Protein AF-A0A962YHT3-F1 (afdb_monomer)

Radius of gyration: 28.13 Å; Cα contacts (8 Å, |Δi|>4): 239; chains: 1; bounding box: 70×65×62 Å

pLDDT: mean 73.22, std 21.29, range [28.8, 97.62]

Nearest PDB structures (foldseek):
  5u5n-assembly1_B  TM=2.748E-01  e=2.988E-01  Selaginella moellendorffii
  8xgm-assembly1_D  TM=4.659E-01  e=2.599E+00  Homo sapiens
  7t34-assembly1_A  TM=3.058E-01  e=5.898E-01  Arabidopsis thaliana

Solvent-accessible surface area (backbone atoms only — not comparable to full-atom values): 14177 Å² total; per-residue (Å²): 131,79,65,65,44,82,43,72,45,96,87,71,48,77,44,68,28,41,47,68,79,60,41,44,62,69,47,41,75,74,55,18,64,92,73,39,22,45,81,47,75,47,77,41,53,58,55,80,79,31,63,68,60,42,50,53,51,52,49,31,53,73,72,73,42,56,48,68,83,74,74,41,78,69,64,91,76,59,47,39,30,39,16,36,20,32,36,24,42,78,85,68,50,74,78,46,72,24,69,28,80,36,65,50,89,50,76,68,38,49,61,50,28,52,50,48,3,45,52,45,32,36,31,77,71,72,54,61,36,48,80,59,65,65,64,49,50,53,51,31,62,74,68,67,55,75,79,76,77,75,78,80,71,84,79,81,91,79,87,84,89,85,84,88,85,87,87,89,81,88,84,86,89,82,93,83,81,89,85,84,84,89,86,81,90,75,97,66,67,56,74,63,59,55,52,52,42,46,49,52,21,56,77,68,77,42,80,69,81,88,65,96,46,58,68,51,46,52,51,52,43,51,53,68,70,75,112

Mean predicted aligned error: 18.98 Å

Sequence (227 aa):
MNECITMVNEDGRVSTYRPLSARLPAFLECYGPAQGFAVVIEATDSLSVQPGLRRLYEQAIRHGHKPDAVGLPNLKQDRSMVFRARLEDATGRVLAMASAVKPVLQYKDYDVGETAARQRLLAALGFGGEVLDADEAIDQTAQGVVAVRQTAEPAPVNAPAINDTVADLVEPVVLQEKAEPAAVTATTIPPALSRQIAYLARLKNRPVPEYATLEDARHTLKQLMVA

Foldseek 3Di:
DFDWDWDQDPVRDIDTFGDPVSLVVVCCVPQNVVQQKDKDKDKAAPVVVVVVLVVVCVVCVVVVHDCVRVVRDDCVPRQKIKIKIFIAGNVRDTPFIFIDIWRPPDPVSVVVRNSVRVQRRCVVVVSHGDPPVVVVVVVCVVVVPPPPPPPPDPDDDDDDDDDDDDYDDDDDDDDDDDDDDDDDDDQDQPPVLQVLQCVLCVVVVHDRDDDDGNVRSVVSNVVSVPD

Structure (mmCIF, N/CA/C/O backbone):
data_AF-A0A962YHT3-F1
#
_entry.id   AF-A0A962YHT3-F1
#
loop_
_atom_site.group_PDB
_atom_site.id
_atom_site.type_symbol
_atom_site.label_atom_id
_atom_site.label_alt_id
_atom_site.label_comp_id
_atom_site.label_asym_id
_atom_site.label_entity_id
_atom_site.label_seq_id
_atom_site.pdbx_PDB_ins_code
_atom_site.Cartn_x
_atom_site.Cartn_y
_atom_site.Cartn_z
_atom_site.occupancy
_atom_site.B_iso_or_equiv
_atom_site.auth_seq_id
_atom_site.auth_comp_id
_atom_site.auth_asym_id
_atom_site.auth_atom_id
_atom_site.pdbx_PDB_model_num
ATOM 1 N N . MET A 1 1 ? -9.599 14.306 19.671 1.00 45.50 1 MET A N 1
ATOM 2 C CA . MET A 1 1 ? -9.616 15.537 18.853 1.00 45.50 1 MET A CA 1
ATOM 3 C C . MET A 1 1 ? -9.308 15.121 17.424 1.00 45.50 1 MET A C 1
ATOM 5 O O . MET A 1 1 ? -8.275 14.501 17.210 1.00 45.50 1 MET A O 1
ATOM 9 N N . ASN A 1 2 ? -10.232 15.338 16.485 1.00 54.41 2 ASN A N 1
ATOM 10 C CA . ASN A 1 2 ? -10.038 14.991 15.074 1.00 54.41 2 ASN A CA 1
ATOM 11 C C . ASN A 1 2 ? -9.289 16.140 14.396 1.00 54.41 2 ASN A C 1
ATOM 13 O O . ASN A 1 2 ? -9.912 17.072 13.898 1.00 54.41 2 ASN A O 1
ATOM 17 N N . GLU A 1 3 ? -7.961 16.106 14.436 1.00 69.69 3 GLU A N 1
ATOM 18 C CA . GLU A 1 3 ? -7.138 17.117 13.774 1.00 69.69 3 GLU A CA 1
ATOM 19 C C . GLU A 1 3 ? -7.112 16.851 12.267 1.00 69.69 3 GLU A C 1
ATOM 21 O O . GLU A 1 3 ? -6.488 15.901 11.790 1.00 69.69 3 GLU A O 1
ATOM 26 N N . CYS A 1 4 ? -7.837 17.673 11.512 1.00 76.69 4 CYS A N 1
ATOM 27 C CA . CYS A 1 4 ? -7.654 17.787 10.072 1.00 76.69 4 CYS A CA 1
ATOM 28 C C . CYS A 1 4 ? -6.478 18.734 9.797 1.00 76.69 4 CYS A C 1
ATOM 30 O O . CYS A 1 4 ? -6.350 19.781 10.429 1.00 76.69 4 CYS A O 1
ATOM 32 N N . ILE A 1 5 ? -5.626 18.365 8.848 1.00 76.75 5 ILE A N 1
ATOM 33 C CA . ILE A 1 5 ? -4.473 19.139 8.396 1.00 76.75 5 ILE A CA 1
ATOM 34 C C . ILE A 1 5 ? -4.873 19.893 7.132 1.00 76.75 5 ILE A C 1
ATOM 36 O O . ILE A 1 5 ? -5.317 19.298 6.154 1.00 76.75 5 ILE A O 1
ATOM 40 N N . THR A 1 6 ? -4.680 21.204 7.128 1.00 78.56 6 THR A N 1
ATOM 41 C CA . THR A 1 6 ? -4.872 22.025 5.932 1.00 78.56 6 THR A CA 1
ATOM 42 C C . THR A 1 6 ? -3.606 21.983 5.077 1.00 78.56 6 THR A C 1
ATOM 44 O O . THR A 1 6 ? -2.539 22.396 5.528 1.00 78.56 6 THR A O 1
ATOM 47 N N . MET A 1 7 ? -3.714 21.486 3.847 1.00 69.06 7 MET A N 1
ATOM 48 C CA . MET A 1 7 ? -2.640 21.457 2.854 1.00 69.06 7 MET A CA 1
ATOM 49 C C . MET A 1 7 ? -2.883 22.539 1.801 1.00 69.06 7 MET A C 1
ATOM 51 O O . MET A 1 7 ? -4.018 22.775 1.400 1.00 69.06 7 MET A O 1
ATOM 55 N N . VAL A 1 8 ? -1.821 23.212 1.360 1.00 72.50 8 VAL A N 1
ATOM 56 C CA . VAL A 1 8 ? -1.871 24.138 0.221 1.00 72.50 8 VAL A CA 1
ATOM 57 C C . VAL A 1 8 ? -1.145 23.463 -0.933 1.00 72.50 8 VAL A C 1
ATOM 59 O O . VAL A 1 8 ? 0.052 23.200 -0.832 1.00 72.50 8 VAL A O 1
ATOM 62 N N . ASN A 1 9 ? -1.883 23.148 -1.991 1.00 68.19 9 ASN A N 1
ATOM 63 C CA . ASN A 1 9 ? -1.362 22.528 -3.203 1.00 68.19 9 ASN A CA 1
ATOM 64 C C . ASN A 1 9 ? -0.509 23.528 -3.998 1.00 68.19 9 ASN A C 1
ATOM 66 O O . ASN A 1 9 ? -0.620 24.742 -3.810 1.00 68.19 9 ASN A O 1
ATOM 70 N N . GLU A 1 10 ? 0.326 23.025 -4.908 1.00 65.12 10 GLU A N 1
ATOM 71 C CA . GLU A 1 10 ? 1.222 23.845 -5.744 1.00 65.12 10 GLU A CA 1
ATOM 72 C C . GLU A 1 10 ? 0.455 24.879 -6.593 1.00 65.12 10 GLU A C 1
ATOM 74 O O . GLU A 1 10 ? 0.946 25.984 -6.814 1.00 65.12 10 GLU A O 1
ATOM 79 N N . ASP A 1 11 ? -0.805 24.585 -6.928 1.00 72.88 11 ASP A N 1
ATOM 80 C CA . ASP A 1 11 ? -1.735 25.479 -7.633 1.00 72.88 11 ASP A CA 1
ATOM 81 C C . ASP A 1 11 ? -2.363 26.572 -6.740 1.00 72.88 11 ASP A C 1
ATOM 83 O O . ASP A 1 11 ? -3.284 27.279 -7.152 1.00 72.88 11 ASP A O 1
ATOM 87 N N . GLY A 1 12 ? -1.948 26.672 -5.473 1.00 68.81 12 GLY A N 1
ATOM 88 C CA . GLY A 1 12 ? -2.508 27.601 -4.486 1.00 68.81 12 GLY A CA 1
ATOM 89 C C . GLY A 1 12 ? -3.867 27.185 -3.908 1.00 68.81 12 GLY A C 1
ATOM 90 O O . GLY A 1 12 ? -4.425 27.912 -3.085 1.00 68.81 12 GLY A O 1
ATOM 91 N N . ARG A 1 13 ? -4.408 26.021 -4.297 1.00 71.19 13 ARG A N 1
ATOM 92 C CA . ARG A 1 13 ? -5.652 25.477 -3.728 1.00 71.19 13 ARG A CA 1
ATOM 93 C C . ARG A 1 13 ? -5.424 24.952 -2.319 1.00 71.19 13 ARG A C 1
ATOM 95 O O . ARG A 1 13 ? -4.425 24.294 -2.053 1.00 71.19 13 ARG A O 1
ATOM 102 N N . VAL A 1 14 ? -6.383 25.199 -1.437 1.00 74.56 14 VAL A N 1
ATOM 103 C CA . VAL A 1 14 ? -6.371 24.688 -0.067 1.00 74.56 14 VAL A CA 1
ATOM 104 C C . VAL A 1 14 ? -7.194 23.405 -0.015 1.00 74.56 14 VAL A C 1
ATOM 106 O O . VAL A 1 14 ? -8.371 23.425 -0.360 1.00 74.56 14 VAL A O 1
ATOM 109 N N . SER A 1 15 ? -6.590 22.304 0.419 1.00 71.31 15 SER A N 1
ATOM 110 C CA . SER A 1 15 ? -7.250 21.013 0.598 1.00 71.31 15 SER A CA 1
ATOM 111 C C . SER A 1 15 ? -7.158 20.550 2.048 1.00 71.31 15 SER A C 1
ATOM 113 O O . SER A 1 15 ? -6.137 20.723 2.714 1.00 71.31 15 SER A O 1
ATOM 115 N N . THR A 1 16 ? -8.230 19.953 2.557 1.00 77.12 16 THR A N 1
ATOM 116 C CA . THR A 1 16 ? -8.289 19.454 3.933 1.00 77.12 16 THR A CA 1
ATOM 117 C C . THR A 1 16 ? -7.975 17.966 3.953 1.00 77.12 16 THR A C 1
ATOM 119 O O . THR A 1 16 ? -8.744 17.170 3.433 1.00 77.12 16 THR A O 1
ATOM 122 N N . TYR A 1 17 ? -6.867 17.599 4.595 1.00 78.62 17 TYR A N 1
ATOM 123 C CA . TYR A 1 17 ? -6.437 16.218 4.772 1.00 78.62 17 TYR A CA 1
ATOM 124 C C . TYR A 1 17 ? -6.747 15.715 6.178 1.00 78.62 17 TYR A C 1
ATOM 126 O O . TYR A 1 17 ? -6.377 16.332 7.176 1.00 78.62 17 TYR A O 1
ATOM 134 N N . ARG A 1 18 ? -7.374 14.544 6.282 1.00 81.00 18 ARG A N 1
ATOM 135 C CA . ARG A 1 18 ? -7.606 13.849 7.550 1.00 81.00 18 ARG A CA 1
ATOM 136 C C . ARG A 1 18 ? -6.624 12.677 7.704 1.00 81.00 18 ARG A C 1
ATOM 138 O O . ARG A 1 18 ? -6.755 11.659 7.009 1.00 81.00 18 ARG A O 1
ATOM 145 N N . PRO A 1 19 ? -5.677 12.754 8.659 1.00 82.94 19 PRO A N 1
ATOM 146 C CA . PRO A 1 19 ? -4.707 11.693 8.905 1.00 82.94 19 PRO A CA 1
ATOM 147 C C . PRO A 1 19 ? -5.351 10.340 9.196 1.00 82.94 19 PRO A C 1
ATOM 149 O O . PRO A 1 19 ? -6.444 10.256 9.754 1.00 82.94 19 PRO A O 1
ATOM 152 N N . LEU A 1 20 ? -4.639 9.260 8.862 1.00 81.06 20 LEU A N 1
ATOM 153 C CA . LEU A 1 20 ? -5.073 7.889 9.149 1.00 81.06 20 LEU A CA 1
ATOM 154 C C . LEU A 1 20 ? -5.421 7.695 10.635 1.00 81.06 20 LEU A C 1
ATOM 156 O O . LEU A 1 20 ? -6.480 7.162 10.948 1.00 81.06 20 LEU A O 1
ATOM 160 N N . SER A 1 21 ? -4.574 8.181 11.545 1.00 83.75 21 SER A N 1
ATOM 161 C CA . SER A 1 21 ? -4.791 8.098 12.997 1.00 83.75 21 SER A CA 1
ATOM 162 C C . SER A 1 21 ? -6.108 8.737 13.443 1.00 83.75 21 SER A C 1
ATOM 164 O O . SER A 1 21 ? -6.794 8.180 14.292 1.00 83.75 21 SER A O 1
ATOM 166 N N . ALA A 1 22 ? -6.507 9.853 12.827 1.00 84.88 22 ALA A N 1
ATOM 167 C CA . ALA A 1 22 ? -7.767 10.534 13.120 1.00 84.88 22 ALA A CA 1
ATOM 168 C C . ALA A 1 22 ? -8.999 9.796 12.563 1.00 84.88 22 ALA A C 1
ATOM 170 O O . ALA A 1 22 ? -10.127 10.109 12.945 1.00 84.88 22 ALA A O 1
ATOM 171 N N . ARG A 1 23 ? -8.806 8.851 11.635 1.00 86.88 23 ARG A N 1
ATOM 172 C CA . ARG A 1 23 ? -9.868 8.045 11.008 1.00 86.88 23 ARG A CA 1
ATOM 173 C C . ARG A 1 23 ? -10.037 6.677 11.667 1.00 86.88 23 ARG A C 1
ATOM 175 O O . ARG A 1 23 ? -11.142 6.144 11.665 1.00 86.88 23 ARG A O 1
ATOM 182 N N . LEU A 1 24 ? -8.968 6.138 12.256 1.00 88.62 24 LEU A N 1
ATOM 183 C CA . LEU A 1 24 ? -8.955 4.804 12.860 1.00 88.62 24 LEU A CA 1
ATOM 184 C C . LEU A 1 24 ? -10.031 4.576 13.934 1.00 88.62 24 LEU A C 1
ATOM 186 O O . LEU A 1 24 ? -10.634 3.512 13.878 1.00 88.62 24 LEU A O 1
ATOM 190 N N . PRO A 1 25 ? -10.328 5.503 14.867 1.00 91.56 25 PRO A N 1
ATOM 191 C CA . PRO A 1 25 ? -11.349 5.253 15.887 1.00 91.56 25 PRO A CA 1
ATOM 192 C C . PRO A 1 25 ? -12.729 4.958 15.289 1.00 91.56 25 PRO A C 1
ATOM 194 O O . PRO A 1 25 ? -13.292 3.905 15.557 1.00 91.56 25 PRO A O 1
ATOM 197 N N . ALA A 1 26 ? -13.211 5.822 14.388 1.00 89.62 26 ALA A N 1
ATOM 198 C CA . ALA A 1 26 ? -14.501 5.636 13.721 1.00 89.62 26 ALA A CA 1
ATOM 199 C C . ALA A 1 26 ? -14.523 4.366 12.852 1.00 89.62 26 ALA A C 1
ATOM 201 O O . ALA A 1 26 ? -15.524 3.661 12.794 1.00 89.62 26 ALA A O 1
ATOM 202 N N . PHE A 1 27 ? -13.399 4.040 12.205 1.00 92.56 27 PHE A N 1
ATOM 203 C CA . PHE A 1 27 ? -13.262 2.780 11.479 1.00 92.56 27 PHE A CA 1
ATOM 204 C C . PHE A 1 27 ? -13.382 1.566 12.416 1.00 92.56 27 PHE A C 1
ATOM 206 O O . PHE A 1 27 ? -14.116 0.635 12.105 1.00 92.56 27 PHE A O 1
ATOM 213 N N . LEU A 1 28 ? -12.696 1.573 13.563 1.00 92.56 28 LEU A N 1
ATOM 214 C CA . LEU A 1 28 ? -12.693 0.465 14.526 1.00 92.56 28 LEU A CA 1
ATOM 215 C C . LEU A 1 28 ? -14.025 0.311 15.278 1.00 92.56 28 LEU A C 1
ATOM 217 O O . LEU A 1 28 ? -14.331 -0.782 15.746 1.00 92.56 28 LEU A O 1
ATOM 221 N N . GLU A 1 29 ? -14.832 1.365 15.383 1.00 93.75 29 GLU A N 1
ATOM 222 C CA . GLU A 1 29 ? -16.197 1.276 15.919 1.00 93.75 29 GLU A CA 1
ATOM 223 C C . GLU A 1 29 ? -17.113 0.425 15.026 1.00 93.75 29 GLU A C 1
ATOM 225 O O . GLU A 1 29 ? -17.959 -0.312 15.535 1.00 93.75 29 GLU A O 1
ATOM 230 N N . CYS A 1 30 ? -16.921 0.482 13.705 1.00 92.44 30 CYS A N 1
ATOM 231 C CA . CYS A 1 30 ? -17.699 -0.300 12.742 1.00 92.44 30 CYS A CA 1
ATOM 232 C C . CYS A 1 30 ? -17.039 -1.643 12.389 1.00 92.44 30 CYS A C 1
ATOM 234 O O . CYS A 1 30 ? -17.724 -2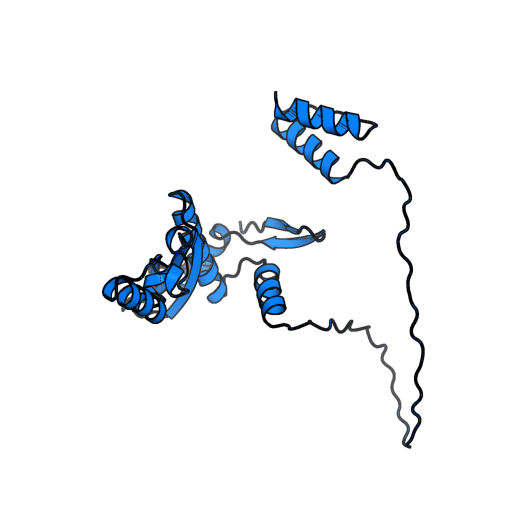.654 12.259 1.00 92.44 30 CYS A O 1
ATOM 236 N N . TYR A 1 31 ? -15.715 -1.643 12.228 1.00 93.06 31 TYR A N 1
ATOM 237 C CA . TYR A 1 31 ? -14.928 -2.711 11.603 1.00 93.06 31 TYR A CA 1
ATOM 238 C C . TYR A 1 31 ? -13.732 -3.153 12.457 1.00 93.06 31 TYR A C 1
ATOM 240 O O . TYR A 1 31 ? -12.689 -3.560 11.939 1.00 93.06 31 TYR A O 1
ATOM 248 N N . GLY A 1 32 ? -13.840 -3.025 13.775 1.00 91.19 32 GLY A N 1
ATOM 249 C CA . GLY A 1 32 ? -12.804 -3.460 14.696 1.00 91.19 32 GLY A CA 1
ATOM 250 C C . GLY A 1 32 ? -12.838 -4.966 14.996 1.00 91.19 32 GLY A C 1
ATOM 251 O O . GLY A 1 32 ? -13.790 -5.680 14.659 1.00 91.19 32 GLY A O 1
ATOM 252 N N . PRO A 1 33 ? -11.817 -5.458 15.720 1.00 91.56 33 PRO A N 1
ATOM 253 C CA . PRO A 1 33 ? -11.773 -6.844 16.184 1.00 91.56 33 PRO A CA 1
ATOM 254 C C . PRO A 1 33 ? -12.928 -7.210 17.121 1.00 91.56 33 PRO A C 1
ATOM 256 O O . PRO A 1 33 ? -13.357 -8.359 17.146 1.00 91.56 33 PRO A O 1
ATOM 259 N N . ALA A 1 34 ? -13.460 -6.239 17.873 1.00 92.06 34 ALA A N 1
ATOM 260 C CA . ALA A 1 34 ? -14.600 -6.454 18.766 1.00 92.06 34 ALA A CA 1
ATOM 261 C C . ALA A 1 34 ? -15.881 -6.838 18.003 1.00 92.06 34 ALA A C 1
ATOM 263 O O . ALA A 1 34 ? -16.734 -7.538 18.539 1.00 92.06 34 ALA A O 1
ATOM 264 N N . GLN A 1 35 ? -15.993 -6.410 16.745 1.00 92.94 35 GLN A N 1
ATOM 265 C CA . GLN A 1 35 ? -17.084 -6.721 15.827 1.00 92.94 35 GLN A CA 1
ATOM 266 C C . GLN A 1 35 ? -16.788 -7.976 14.983 1.00 92.94 35 GLN A C 1
ATOM 268 O O . GLN A 1 35 ? -17.606 -8.368 14.156 1.00 92.94 35 GLN A O 1
ATOM 273 N N . GLY A 1 36 ? -15.633 -8.620 15.193 1.00 94.19 36 GLY A N 1
ATOM 274 C CA . GLY A 1 36 ? -15.214 -9.817 14.466 1.00 94.19 36 GLY A CA 1
ATOM 275 C C . GLY A 1 36 ? -14.530 -9.539 13.128 1.00 94.19 36 GLY A C 1
ATOM 276 O O . GLY A 1 36 ? -14.420 -10.458 12.324 1.00 94.19 36 GLY A O 1
ATOM 277 N N . PHE A 1 37 ? -14.075 -8.308 12.876 1.00 96.38 37 PHE A N 1
ATOM 278 C CA . PHE A 1 37 ? -13.370 -7.965 11.642 1.00 96.38 37 PHE A CA 1
ATOM 279 C C . PHE A 1 37 ? -11.858 -7.856 11.840 1.00 96.38 37 PHE A C 1
ATOM 281 O O . PHE A 1 37 ? -11.369 -7.441 12.893 1.00 96.38 37 PHE A O 1
ATOM 288 N N . ALA A 1 38 ? -11.111 -8.178 10.787 1.00 95.81 38 ALA A N 1
ATOM 289 C CA . ALA A 1 38 ? -9.664 -8.029 10.739 1.00 95.81 38 ALA A CA 1
ATOM 290 C C . ALA A 1 38 ? -9.228 -7.356 9.435 1.00 95.81 38 ALA A C 1
ATOM 292 O O . ALA A 1 38 ? -9.774 -7.616 8.365 1.00 95.81 38 ALA A O 1
ATOM 293 N N . VAL A 1 39 ? -8.210 -6.498 9.521 1.00 96.06 39 VAL A N 1
ATOM 294 C CA . VAL A 1 39 ? -7.528 -5.971 8.335 1.00 96.06 39 VAL A CA 1
ATOM 295 C C . VAL A 1 39 ? -6.256 -6.774 8.118 1.00 96.06 39 VAL A C 1
ATOM 297 O O . VAL A 1 39 ? -5.345 -6.723 8.944 1.00 96.06 39 VAL A O 1
ATOM 300 N N . VAL A 1 40 ? -6.186 -7.469 6.988 1.00 96.81 40 VAL A N 1
ATOM 301 C CA . VAL A 1 40 ? -5.020 -8.247 6.561 1.00 96.81 40 VAL A CA 1
ATOM 302 C C . VAL A 1 40 ? -4.336 -7.507 5.422 1.00 96.81 40 VAL A C 1
ATOM 304 O O . VAL A 1 40 ? -4.992 -7.076 4.473 1.00 96.81 40 VAL A O 1
ATOM 307 N N . ILE A 1 41 ? -3.018 -7.334 5.514 1.00 96.06 41 ILE A N 1
ATOM 308 C CA . ILE A 1 41 ? -2.214 -6.717 4.459 1.00 96.06 41 ILE A CA 1
ATOM 309 C C . ILE A 1 41 ? -1.222 -7.747 3.944 1.00 96.06 41 ILE A C 1
ATOM 311 O O . ILE A 1 41 ? -0.533 -8.402 4.719 1.00 96.06 41 ILE A O 1
ATOM 315 N N . GLU A 1 42 ? -1.170 -7.882 2.627 1.00 96.31 42 GLU A N 1
ATOM 316 C CA . GLU A 1 42 ? -0.272 -8.788 1.926 1.00 96.31 42 GLU A CA 1
ATOM 317 C C . GLU A 1 42 ? 0.523 -7.998 0.890 1.00 96.31 42 GLU A C 1
ATOM 319 O O . GLU A 1 42 ? -0.047 -7.191 0.153 1.00 96.31 42 GLU A O 1
ATOM 324 N N . ALA A 1 43 ? 1.832 -8.226 0.828 1.00 94.94 43 ALA A N 1
ATOM 325 C CA . ALA A 1 43 ? 2.704 -7.627 -0.170 1.00 94.94 43 ALA A CA 1
ATOM 326 C C . ALA A 1 43 ? 3.196 -8.709 -1.134 1.00 94.94 43 ALA A C 1
ATOM 328 O O . ALA A 1 43 ? 3.723 -9.737 -0.716 1.00 94.94 43 ALA A O 1
ATOM 329 N N . THR A 1 44 ? 3.031 -8.465 -2.430 1.00 93.88 44 THR A N 1
ATOM 330 C CA . THR A 1 44 ? 3.447 -9.380 -3.502 1.00 93.88 44 THR A CA 1
ATOM 331 C C . THR A 1 44 ? 4.271 -8.630 -4.538 1.00 93.88 44 THR A C 1
ATOM 333 O O . THR A 1 44 ? 4.118 -7.419 -4.701 1.00 93.88 44 THR A O 1
ATOM 336 N N . ASP A 1 45 ? 5.176 -9.319 -5.226 1.00 90.06 45 ASP A N 1
ATOM 337 C CA . ASP A 1 45 ? 5.911 -8.725 -6.342 1.00 90.06 45 ASP A CA 1
ATOM 338 C C . ASP A 1 45 ? 4.991 -8.491 -7.557 1.00 90.06 45 ASP A C 1
ATOM 340 O O . ASP A 1 45 ? 3.972 -9.167 -7.736 1.00 90.06 45 ASP A O 1
ATOM 344 N N . SER A 1 46 ? 5.363 -7.546 -8.424 1.00 86.56 46 SER A N 1
ATOM 345 C CA . SER A 1 46 ? 4.586 -7.201 -9.624 1.00 86.56 46 SER A CA 1
ATOM 346 C C . SER A 1 46 ? 4.345 -8.379 -10.580 1.00 86.56 46 SER A C 1
ATOM 348 O O . SER A 1 46 ? 3.307 -8.423 -11.244 1.00 86.56 46 SER A O 1
ATOM 350 N N . LEU A 1 47 ? 5.261 -9.350 -10.675 1.00 88.88 47 LEU A N 1
ATOM 351 C CA . LEU A 1 47 ? 5.104 -10.489 -11.588 1.00 88.88 47 LEU A CA 1
ATOM 352 C C . LEU A 1 47 ? 4.119 -11.530 -11.062 1.00 88.88 47 LEU A C 1
ATOM 354 O O . LEU A 1 47 ? 3.437 -12.180 -11.859 1.00 88.88 47 LEU A O 1
ATOM 358 N N . SER A 1 48 ? 3.999 -11.666 -9.743 1.00 88.25 48 SER A N 1
ATOM 359 C CA . SER A 1 48 ? 3.015 -12.547 -9.113 1.00 88.25 48 SER A CA 1
ATOM 360 C C . SER A 1 48 ? 1.574 -12.170 -9.466 1.00 88.25 48 SER A C 1
ATOM 362 O O . SER A 1 48 ? 0.730 -13.058 -9.596 1.00 88.25 48 SER A O 1
ATOM 364 N N . VAL A 1 49 ? 1.292 -10.885 -9.707 1.00 88.69 49 VAL A N 1
ATOM 365 C CA . VAL A 1 49 ? -0.037 -10.423 -10.151 1.00 88.69 49 VAL A CA 1
ATOM 366 C C . VAL A 1 49 ? -0.211 -10.404 -11.676 1.00 88.69 49 VAL A C 1
ATOM 368 O O . VAL A 1 49 ? -1.323 -10.199 -12.157 1.00 88.69 49 VAL A O 1
ATOM 371 N N . GLN A 1 50 ? 0.850 -10.662 -12.449 1.00 89.88 50 GLN A N 1
ATOM 372 C CA . GLN A 1 50 ? 0.836 -10.666 -13.917 1.00 89.88 50 GLN A CA 1
ATOM 373 C C . GLN A 1 50 ? 1.224 -12.048 -14.473 1.00 89.88 50 GLN A C 1
ATOM 375 O O . GLN A 1 50 ? 2.295 -12.213 -15.068 1.00 89.88 50 GLN A O 1
ATOM 380 N N . PRO A 1 51 ? 0.354 -13.069 -14.346 1.00 91.62 51 PRO A N 1
ATOM 381 C CA . PRO A 1 51 ? 0.688 -14.437 -14.742 1.00 91.62 51 PRO A CA 1
ATOM 382 C C . PRO A 1 51 ? 0.992 -14.566 -16.240 1.00 91.62 51 PRO A C 1
ATOM 384 O O . PRO A 1 51 ? 1.802 -15.404 -16.629 1.00 91.62 51 PRO A O 1
ATOM 387 N N . GLY A 1 52 ? 0.368 -13.737 -17.085 1.00 92.88 52 GLY A N 1
ATOM 388 C CA . GLY A 1 52 ? 0.660 -13.683 -18.518 1.00 92.88 52 GLY A CA 1
ATOM 389 C C . GLY A 1 52 ? 2.086 -13.212 -18.793 1.00 92.88 52 GLY A C 1
ATOM 390 O O . GLY A 1 52 ? 2.833 -13.900 -19.484 1.00 92.88 52 GLY A O 1
ATOM 391 N N . LEU A 1 53 ? 2.492 -12.095 -18.184 1.00 91.12 53 LEU A N 1
ATOM 392 C CA . LEU A 1 53 ? 3.847 -11.572 -18.327 1.00 91.12 53 LEU A CA 1
ATOM 393 C C . LEU A 1 53 ? 4.879 -12.564 -17.774 1.00 91.12 53 LEU A C 1
ATOM 395 O O . LEU A 1 53 ? 5.858 -12.871 -18.450 1.00 91.12 53 LEU A O 1
ATOM 399 N N . ARG A 1 54 ? 4.613 -13.151 -16.600 1.00 91.75 54 ARG A N 1
ATOM 400 C CA . ARG A 1 54 ? 5.463 -14.197 -16.013 1.00 91.75 54 ARG A CA 1
ATOM 401 C C . ARG A 1 54 ? 5.688 -15.365 -16.976 1.00 91.75 54 ARG A C 1
ATOM 403 O O . ARG A 1 54 ? 6.828 -15.777 -17.170 1.00 91.75 54 ARG A O 1
ATOM 410 N N . ARG A 1 55 ? 4.631 -15.852 -17.639 1.00 94.12 55 ARG A N 1
ATOM 411 C CA . ARG A 1 55 ? 4.732 -16.922 -18.650 1.00 94.12 55 ARG A CA 1
ATOM 412 C C . ARG A 1 55 ? 5.609 -16.525 -19.836 1.00 94.12 55 ARG A C 1
ATOM 414 O O . ARG A 1 55 ? 6.359 -17.368 -20.317 1.00 94.12 55 ARG A O 1
ATOM 421 N N . LEU A 1 56 ? 5.546 -15.273 -20.289 1.00 93.62 56 LEU A N 1
ATOM 422 C CA . LEU A 1 56 ? 6.401 -14.797 -21.379 1.00 93.62 56 LEU A CA 1
ATOM 423 C C . LEU A 1 56 ? 7.882 -14.790 -20.974 1.00 93.62 56 LEU A C 1
ATOM 425 O O . LEU A 1 56 ? 8.716 -15.268 -21.742 1.00 93.62 56 LEU A O 1
ATOM 429 N N . TYR A 1 57 ? 8.214 -14.342 -19.757 1.00 92.50 57 TYR A N 1
ATOM 430 C CA . TYR A 1 57 ? 9.583 -14.461 -19.235 1.00 92.50 57 TYR A CA 1
ATOM 431 C C . TYR A 1 57 ? 10.024 -15.920 -19.117 1.00 92.50 57 TYR A C 1
ATOM 433 O O . TYR A 1 57 ? 11.124 -16.261 -19.549 1.00 92.50 57 TYR A O 1
ATOM 441 N N . GLU A 1 58 ? 9.172 -16.793 -18.569 1.00 93.50 58 GLU A N 1
ATOM 442 C CA . GLU A 1 58 ? 9.458 -18.227 -18.461 1.00 93.50 58 GLU A CA 1
ATOM 443 C C . GLU A 1 58 ? 9.750 -18.844 -19.841 1.00 93.50 58 GLU A C 1
ATOM 445 O O . GLU A 1 58 ? 10.713 -19.598 -19.985 1.00 93.50 58 GLU A O 1
ATOM 450 N N . GLN A 1 59 ? 8.961 -18.508 -20.866 1.00 95.06 59 GLN A N 1
ATOM 451 C CA . GLN A 1 59 ? 9.172 -18.979 -22.238 1.00 95.06 59 GLN A CA 1
ATOM 452 C C . GLN A 1 59 ? 10.465 -18.429 -22.847 1.00 95.06 59 GLN A C 1
ATOM 454 O O . GLN A 1 59 ? 11.249 -19.205 -23.390 1.00 95.06 59 GLN A O 1
ATOM 459 N N . ALA A 1 60 ? 10.729 -17.127 -22.716 1.00 93.88 60 ALA A N 1
ATOM 460 C CA . ALA A 1 60 ? 11.950 -16.509 -23.229 1.00 93.88 60 ALA A CA 1
ATOM 461 C C . ALA A 1 60 ? 13.205 -17.178 -22.647 1.00 93.88 60 ALA A C 1
ATOM 463 O O . ALA A 1 60 ? 14.101 -17.574 -23.394 1.00 93.88 60 ALA A O 1
ATOM 464 N N . ILE A 1 61 ? 13.216 -17.394 -21.326 1.00 92.50 61 ILE A N 1
ATOM 465 C CA . ILE A 1 61 ? 14.313 -18.062 -20.618 1.00 92.50 61 ILE A CA 1
ATOM 466 C C . ILE A 1 61 ? 14.456 -19.517 -21.080 1.00 92.50 61 ILE A C 1
ATOM 468 O O . ILE A 1 61 ? 15.572 -19.957 -21.355 1.00 92.50 61 ILE A O 1
ATOM 472 N N . ARG A 1 62 ? 13.348 -20.261 -21.218 1.00 95.62 62 ARG A N 1
ATOM 473 C CA . ARG A 1 62 ? 13.371 -21.653 -21.711 1.00 95.62 62 ARG A CA 1
ATOM 474 C C . ARG A 1 62 ? 13.940 -21.773 -23.124 1.00 95.62 62 ARG A C 1
ATOM 476 O O . ARG A 1 62 ? 14.615 -22.754 -23.413 1.00 95.62 62 ARG A O 1
ATOM 483 N N . HIS A 1 63 ? 13.701 -20.782 -23.978 1.00 94.81 63 HIS A N 1
ATOM 484 C CA . HIS A 1 63 ? 14.254 -20.725 -25.333 1.00 94.81 63 HIS A CA 1
ATOM 485 C C . HIS A 1 63 ? 15.659 -20.098 -25.401 1.00 94.81 63 HIS A C 1
ATOM 487 O O . HIS A 1 63 ? 16.200 -19.926 -26.490 1.00 94.81 63 HIS A O 1
ATOM 493 N N . GLY A 1 64 ? 16.280 -19.773 -24.261 1.00 93.19 64 GLY A N 1
ATOM 494 C CA . GLY A 1 64 ? 17.630 -19.203 -24.208 1.00 93.19 64 GLY A CA 1
ATOM 495 C C . GLY A 1 64 ? 17.713 -17.744 -24.665 1.00 93.19 64 GLY A C 1
ATOM 496 O O . GLY A 1 64 ? 18.809 -17.228 -24.891 1.00 93.19 64 GLY A O 1
ATOM 497 N N . HIS A 1 65 ? 16.577 -17.059 -24.793 1.00 94.12 65 HIS A N 1
ATOM 498 C CA . HIS A 1 65 ? 16.535 -15.648 -25.146 1.00 94.12 65 HIS A CA 1
ATOM 499 C C . HIS A 1 65 ? 16.629 -14.769 -23.900 1.00 94.12 65 HIS A C 1
ATOM 501 O O . HIS A 1 65 ? 16.016 -15.026 -22.862 1.00 94.12 65 HIS A O 1
ATOM 507 N N . LYS A 1 66 ? 17.383 -13.674 -24.018 1.00 90.31 66 LYS A N 1
ATOM 508 C CA . LYS A 1 66 ? 17.335 -12.599 -23.025 1.00 90.31 66 LYS A CA 1
ATOM 509 C C . LYS A 1 66 ? 15.975 -11.895 -23.127 1.00 90.31 66 LYS A C 1
ATOM 511 O O . LYS A 1 66 ? 15.541 -11.662 -24.254 1.00 90.31 66 LYS A O 1
ATOM 516 N N . PRO A 1 67 ? 15.342 -11.500 -22.008 1.00 88.75 67 PRO A N 1
ATOM 517 C CA . PRO A 1 67 ? 14.045 -10.823 -22.046 1.00 88.75 67 PRO A CA 1
ATOM 518 C C . PRO A 1 67 ? 14.026 -9.587 -22.954 1.00 88.75 67 PRO A C 1
ATOM 520 O O . PRO A 1 67 ? 13.145 -9.459 -23.799 1.00 88.75 67 PRO A O 1
ATOM 523 N N . ASP A 1 68 ? 15.066 -8.756 -22.881 1.00 89.06 68 ASP A N 1
ATOM 524 C CA . ASP A 1 68 ? 15.188 -7.556 -23.716 1.00 89.06 68 ASP A CA 1
ATOM 525 C C . ASP A 1 68 ? 15.204 -7.882 -25.226 1.00 89.06 68 ASP A C 1
ATOM 527 O O . ASP A 1 68 ? 14.699 -7.114 -26.039 1.00 89.06 68 ASP A O 1
ATOM 531 N N . ALA A 1 69 ? 15.745 -9.044 -25.619 1.00 90.38 69 ALA A N 1
ATOM 532 C CA . ALA A 1 69 ? 15.849 -9.455 -27.023 1.00 90.38 69 ALA A CA 1
ATOM 533 C C . ALA A 1 69 ? 14.505 -9.885 -27.635 1.00 90.38 69 ALA A C 1
ATOM 535 O O . ALA A 1 69 ? 14.383 -9.953 -28.854 1.00 90.38 69 ALA A O 1
ATOM 536 N N . VAL A 1 70 ? 13.508 -10.175 -26.797 1.00 90.88 70 VAL A N 1
ATOM 537 C CA . VAL A 1 70 ? 12.141 -10.531 -27.209 1.00 90.88 70 VAL A CA 1
ATOM 538 C C . VAL A 1 70 ? 11.135 -9.426 -26.863 1.00 90.88 70 VAL A C 1
ATOM 540 O O . VAL A 1 70 ? 9.931 -9.663 -26.857 1.00 90.88 70 VAL A O 1
ATOM 543 N N . GLY A 1 71 ? 11.625 -8.216 -26.568 1.00 90.56 71 GLY A N 1
ATOM 544 C CA . GLY A 1 71 ? 10.793 -7.053 -26.258 1.00 90.56 71 GLY A CA 1
ATOM 545 C C . GLY A 1 71 ? 10.124 -7.102 -24.883 1.00 90.56 71 GLY A C 1
ATOM 546 O O . GLY A 1 71 ? 9.172 -6.360 -24.650 1.00 90.56 71 GLY A O 1
ATOM 547 N N . LEU A 1 72 ? 10.586 -7.966 -23.972 1.00 90.38 72 LEU A N 1
ATOM 548 C CA . LEU A 1 72 ? 10.069 -7.991 -22.607 1.00 90.38 72 LEU A CA 1
ATOM 549 C C . LEU A 1 72 ? 10.688 -6.861 -21.769 1.00 90.38 72 LEU A C 1
ATOM 551 O O . LEU A 1 72 ? 11.862 -6.541 -21.959 1.00 90.38 72 LEU A O 1
ATOM 555 N N . PRO A 1 73 ? 9.931 -6.278 -20.818 1.00 86.31 73 PRO A N 1
ATOM 556 C CA . PRO A 1 73 ? 10.436 -5.232 -19.930 1.00 86.31 73 PRO A CA 1
ATOM 557 C C . PRO A 1 73 ? 11.690 -5.648 -19.138 1.00 86.31 73 PRO A C 1
ATOM 559 O O . PRO A 1 73 ? 11.965 -6.832 -18.921 1.00 86.31 73 PRO A O 1
ATOM 562 N N . ASN A 1 74 ? 12.445 -4.685 -18.615 1.00 82.44 74 ASN A N 1
ATOM 563 C CA . ASN A 1 74 ? 13.575 -5.007 -17.745 1.00 82.44 74 ASN A CA 1
ATOM 564 C C . ASN A 1 74 ? 13.145 -5.066 -16.272 1.00 82.44 74 ASN A C 1
ATOM 566 O O . ASN A 1 74 ? 12.944 -4.041 -15.623 1.00 82.44 74 ASN A O 1
ATOM 570 N N . LEU A 1 75 ? 13.089 -6.276 -15.716 1.00 77.75 75 LEU A N 1
ATOM 571 C CA . LEU A 1 75 ? 12.690 -6.508 -14.322 1.00 77.75 75 LEU A CA 1
ATOM 572 C C . LEU A 1 75 ? 13.666 -5.930 -13.290 1.00 77.75 75 LEU A C 1
ATOM 574 O O . LEU A 1 75 ? 13.277 -5.693 -12.155 1.00 77.75 75 LEU A O 1
ATOM 578 N N . LYS A 1 76 ? 14.935 -5.679 -13.647 1.00 68.44 76 LYS A N 1
ATOM 579 C CA . LYS A 1 76 ? 15.917 -5.126 -12.691 1.00 68.44 76 LYS A CA 1
ATOM 580 C C . LYS A 1 76 ? 15.546 -3.721 -12.215 1.00 68.44 76 LYS A C 1
ATOM 582 O O . LYS A 1 76 ? 16.015 -3.298 -11.158 1.00 68.44 76 LYS A O 1
ATOM 587 N N . GLN A 1 77 ? 14.759 -3.007 -13.016 1.00 66.19 77 GLN A N 1
ATOM 588 C CA . GLN A 1 77 ? 14.298 -1.654 -12.726 1.00 66.19 77 GLN A CA 1
ATOM 589 C C . GLN A 1 77 ? 12.957 -1.652 -11.988 1.00 66.19 77 GLN A C 1
ATOM 591 O O . GLN A 1 77 ? 12.670 -0.701 -11.265 1.00 66.19 77 GLN A O 1
ATOM 596 N N . ASP A 1 78 ? 12.171 -2.724 -12.109 1.00 70.31 78 ASP A N 1
ATOM 597 C CA . ASP A 1 78 ? 10.878 -2.834 -11.448 1.00 70.31 78 ASP A CA 1
ATOM 598 C C . ASP A 1 78 ? 11.023 -3.511 -10.080 1.00 70.31 78 ASP A C 1
ATOM 600 O O . ASP A 1 78 ? 10.916 -4.726 -9.928 1.00 70.31 78 ASP A O 1
ATOM 604 N N . ARG A 1 79 ? 11.303 -2.690 -9.064 1.00 82.06 79 ARG A N 1
ATOM 605 C CA . ARG A 1 79 ? 11.258 -3.086 -7.644 1.00 82.06 79 ARG A CA 1
ATOM 606 C C . ARG A 1 79 ? 9.911 -2.754 -7.006 1.00 82.06 79 ARG A C 1
ATOM 608 O O . ARG A 1 79 ? 9.836 -2.513 -5.800 1.00 82.06 79 ARG A O 1
ATOM 615 N N . SER A 1 80 ? 8.861 -2.657 -7.815 1.00 88.81 80 SER A N 1
ATOM 616 C CA . SER A 1 80 ? 7.531 -2.372 -7.305 1.00 88.81 80 SER A CA 1
ATOM 617 C C . SER A 1 80 ? 6.955 -3.597 -6.609 1.00 88.81 80 SER A C 1
ATOM 619 O O . SER A 1 80 ? 7.096 -4.733 -7.061 1.00 88.81 80 SER A O 1
ATOM 621 N N . MET A 1 81 ? 6.294 -3.344 -5.488 1.00 92.44 81 MET A N 1
ATOM 622 C CA . MET A 1 81 ? 5.472 -4.320 -4.795 1.00 92.44 81 MET A CA 1
ATOM 623 C C . MET A 1 81 ? 4.023 -3.855 -4.812 1.00 92.44 81 MET A C 1
ATOM 625 O O . MET A 1 81 ? 3.722 -2.658 -4.741 1.00 92.44 81 MET A O 1
ATOM 629 N N . VAL A 1 82 ? 3.126 -4.829 -4.894 1.00 94.19 82 VAL A N 1
ATOM 630 C CA . VAL A 1 82 ? 1.688 -4.653 -4.774 1.00 94.19 82 VAL A CA 1
ATOM 631 C C . VAL A 1 82 ? 1.292 -5.000 -3.347 1.00 94.19 82 VAL A C 1
ATOM 633 O O . VAL A 1 82 ? 1.320 -6.162 -2.944 1.00 94.19 82 VAL A O 1
ATOM 636 N N . PHE A 1 83 ? 0.912 -3.977 -2.594 1.00 95.94 83 PHE A N 1
ATOM 637 C CA . PHE A 1 83 ? 0.370 -4.081 -1.248 1.00 95.94 83 PHE A CA 1
ATOM 638 C C . PHE A 1 83 ? -1.146 -4.149 -1.338 1.00 95.94 83 PHE A C 1
ATOM 640 O O . PHE A 1 83 ? -1.780 -3.244 -1.882 1.00 95.94 83 PHE A O 1
ATOM 647 N N . ARG A 1 84 ? -1.744 -5.203 -0.799 1.00 97.19 84 ARG A N 1
ATOM 648 C CA . ARG A 1 84 ? -3.184 -5.444 -0.831 1.00 97.19 84 ARG A CA 1
ATOM 649 C C . ARG A 1 84 ? -3.712 -5.503 0.590 1.00 97.19 84 ARG A C 1
ATOM 651 O O . ARG A 1 84 ? -3.344 -6.395 1.343 1.00 97.19 84 ARG A O 1
ATOM 658 N N . ALA A 1 85 ? -4.590 -4.569 0.932 1.00 97.25 85 ALA A N 1
ATOM 659 C CA . ALA A 1 85 ? -5.302 -4.563 2.199 1.00 97.25 85 ALA A CA 1
ATOM 660 C C . ALA A 1 85 ? -6.696 -5.169 1.998 1.00 97.25 85 ALA A C 1
ATOM 662 O O . ALA A 1 85 ? -7.425 -4.753 1.095 1.00 97.25 85 ALA A O 1
ATOM 663 N N . ARG A 1 86 ? -7.057 -6.142 2.832 1.00 97.62 86 ARG A N 1
ATOM 664 C CA . ARG A 1 86 ? -8.348 -6.835 2.842 1.00 97.62 86 ARG A CA 1
ATOM 665 C C . ARG A 1 86 ? -9.009 -6.648 4.199 1.00 97.62 86 ARG A C 1
ATOM 667 O O . ARG A 1 86 ? -8.353 -6.812 5.223 1.00 97.62 86 ARG A O 1
ATOM 674 N N . LEU A 1 87 ? -10.291 -6.303 4.191 1.00 97.50 87 LEU A N 1
ATOM 675 C CA . LEU A 1 87 ? -11.150 -6.395 5.363 1.00 97.50 87 LEU A CA 1
ATOM 676 C C . LEU A 1 87 ? -11.814 -7.770 5.350 1.00 97.50 87 LEU A C 1
ATOM 678 O O . LEU A 1 87 ? -12.552 -8.079 4.413 1.00 97.50 87 LEU A O 1
ATOM 682 N N . GLU A 1 88 ? -11.555 -8.567 6.374 1.00 97.56 88 GLU A N 1
ATOM 683 C CA . GLU A 1 88 ? -12.077 -9.922 6.531 1.00 97.56 88 GLU A CA 1
ATOM 684 C C . GLU A 1 88 ? -13.025 -9.993 7.727 1.00 97.56 88 GLU A C 1
ATOM 686 O O . GLU A 1 88 ? -12.812 -9.310 8.731 1.00 97.56 88 GLU A O 1
ATOM 691 N N . ASP A 1 89 ? -14.081 -10.796 7.610 1.00 95.31 89 ASP A N 1
ATOM 692 C CA . ASP A 1 89 ? -14.956 -11.140 8.732 1.00 95.31 89 ASP A CA 1
ATOM 693 C C . ASP A 1 89 ? -14.407 -12.319 9.555 1.00 95.31 89 ASP A C 1
ATOM 695 O O . ASP A 1 89 ? -13.379 -12.916 9.228 1.00 95.31 89 ASP A O 1
ATOM 699 N N . ALA A 1 90 ? -15.121 -12.693 10.618 1.00 92.94 90 ALA A N 1
ATOM 700 C CA . ALA A 1 90 ? -14.727 -13.777 11.519 1.00 92.94 90 ALA A CA 1
ATOM 701 C C . ALA A 1 90 ? -14.633 -15.153 10.830 1.00 92.94 90 ALA A C 1
ATOM 703 O O . ALA A 1 90 ? -14.055 -16.085 11.389 1.00 92.94 90 ALA A O 1
ATOM 704 N N . THR A 1 91 ? -15.201 -15.294 9.629 1.00 94.12 91 THR A N 1
ATOM 705 C CA . THR A 1 91 ? -15.138 -16.515 8.814 1.00 94.12 91 THR A CA 1
ATOM 706 C C . THR A 1 91 ? -14.000 -16.487 7.790 1.00 94.12 91 THR A C 1
ATOM 708 O O . THR A 1 91 ? -13.787 -17.474 7.088 1.00 94.12 91 THR A O 1
ATOM 711 N N . GLY A 1 92 ? -13.257 -15.377 7.702 1.00 91.69 92 GLY A N 1
ATOM 712 C CA . GLY A 1 92 ? -12.211 -15.150 6.703 1.00 91.69 92 GLY A CA 1
ATOM 713 C C . GLY A 1 92 ? -12.750 -14.689 5.346 1.00 91.69 92 GLY A C 1
ATOM 714 O O . GLY A 1 92 ? -12.016 -14.683 4.354 1.00 91.69 92 GLY A O 1
ATOM 715 N N . ARG A 1 93 ? -14.031 -14.310 5.253 1.00 95.50 93 ARG A N 1
ATOM 716 C CA . ARG A 1 93 ? -14.598 -13.781 4.011 1.00 95.50 93 ARG A CA 1
ATOM 717 C C . ARG A 1 93 ? -14.173 -12.329 3.832 1.00 95.50 93 ARG A C 1
ATOM 719 O O . ARG A 1 93 ? -14.352 -11.500 4.719 1.00 95.50 93 ARG A O 1
ATOM 726 N N . VAL A 1 94 ? -13.682 -12.006 2.639 1.00 96.38 94 VAL A N 1
ATOM 727 C CA . VAL A 1 94 ? -13.300 -10.639 2.268 1.00 96.38 94 VAL A CA 1
ATOM 728 C C . VAL A 1 94 ? -14.552 -9.800 1.995 1.00 96.38 94 VAL A C 1
ATOM 730 O O . VAL A 1 94 ? -15.325 -10.112 1.088 1.00 96.38 94 VAL A O 1
ATOM 733 N N . LEU A 1 95 ? -14.735 -8.725 2.763 1.00 93.75 95 LEU A N 1
ATOM 734 C CA . LEU A 1 95 ? -15.823 -7.754 2.600 1.00 93.75 95 LEU A CA 1
ATOM 735 C C . LEU A 1 95 ? -15.426 -6.557 1.739 1.00 93.75 95 LEU A C 1
ATOM 737 O O . LEU A 1 95 ? -16.241 -6.041 0.980 1.00 93.75 95 LEU A O 1
ATOM 741 N N . ALA A 1 96 ? -14.175 -6.121 1.851 1.00 94.25 96 ALA A N 1
ATOM 742 C CA . ALA A 1 96 ? -13.628 -5.030 1.059 1.00 94.25 96 ALA A CA 1
ATOM 743 C C . ALA A 1 96 ? -12.134 -5.235 0.831 1.00 94.25 96 ALA A C 1
ATOM 745 O O . ALA A 1 96 ? -11.448 -5.899 1.611 1.00 94.25 96 ALA A O 1
ATOM 746 N N . MET A 1 97 ? -11.623 -4.647 -0.244 1.00 96.06 97 MET A N 1
ATOM 747 C CA . MET A 1 97 ? -10.223 -4.754 -0.620 1.00 96.06 97 MET A CA 1
ATOM 748 C C . MET A 1 97 ? -9.765 -3.479 -1.316 1.00 96.06 97 MET A C 1
ATOM 750 O O . MET A 1 97 ? -10.497 -2.905 -2.117 1.00 96.06 97 MET A O 1
ATOM 754 N N . ALA A 1 98 ? -8.527 -3.080 -1.054 1.00 94.44 98 ALA A N 1
ATOM 755 C CA . ALA A 1 98 ? -7.848 -2.034 -1.802 1.00 94.44 98 ALA A CA 1
ATOM 756 C C . ALA A 1 98 ? -6.385 -2.411 -2.033 1.00 94.44 98 ALA A C 1
ATOM 758 O O . ALA A 1 98 ? -5.832 -3.279 -1.354 1.00 94.44 98 ALA A O 1
ATOM 759 N N . SER A 1 99 ? -5.750 -1.783 -3.020 1.00 94.50 99 SER A N 1
ATOM 760 C CA . SER A 1 99 ? -4.354 -2.059 -3.356 1.00 94.50 99 SER A CA 1
ATOM 761 C C . SER A 1 99 ? -3.541 -0.787 -3.578 1.00 94.50 99 SER A C 1
ATOM 763 O O . SER A 1 99 ? -4.053 0.254 -3.998 1.00 94.50 99 SER A O 1
ATOM 765 N N . ALA A 1 100 ? -2.247 -0.874 -3.293 1.00 93.00 100 ALA A N 1
ATOM 766 C CA . ALA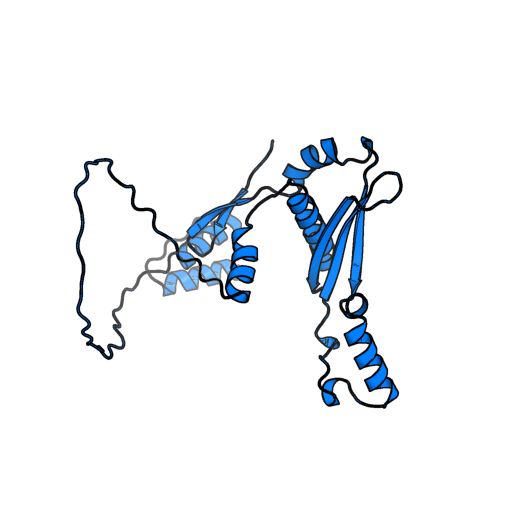 A 1 100 ? -1.271 0.149 -3.608 1.00 93.00 100 ALA A CA 1
ATOM 767 C C . ALA A 1 100 ? -0.021 -0.459 -4.228 1.00 93.00 100 ALA A C 1
ATOM 769 O O . ALA A 1 100 ? 0.495 -1.459 -3.745 1.00 93.00 100 ALA A O 1
ATOM 770 N N . VAL A 1 101 ? 0.461 0.167 -5.299 1.00 92.25 101 VAL A N 1
ATOM 771 C CA . VAL A 1 101 ? 1.725 -0.189 -5.938 1.00 92.25 101 VAL A CA 1
ATOM 772 C C . VAL A 1 101 ? 2.761 0.837 -5.507 1.00 92.25 101 VAL A C 1
ATOM 774 O O . VAL A 1 101 ? 2.533 2.042 -5.652 1.00 92.25 101 VAL A O 1
ATOM 777 N N . LYS A 1 102 ? 3.872 0.373 -4.934 1.00 89.94 102 LYS A N 1
ATOM 778 C CA . LYS A 1 102 ? 4.981 1.236 -4.515 1.00 89.94 102 LYS A CA 1
ATOM 779 C C . LYS A 1 102 ? 6.325 0.579 -4.828 1.00 89.94 102 LYS A C 1
ATOM 781 O O . LYS A 1 102 ? 6.457 -0.624 -4.602 1.00 89.94 102 LYS A O 1
ATOM 786 N N . PRO A 1 103 ? 7.322 1.342 -5.308 1.00 90.44 103 PRO A N 1
ATOM 787 C CA . PRO A 1 103 ? 8.695 0.861 -5.360 1.00 90.44 103 PRO A CA 1
ATOM 788 C C . PRO A 1 103 ? 9.211 0.645 -3.935 1.00 90.44 103 PRO A C 1
ATOM 790 O O . PRO A 1 103 ? 9.046 1.518 -3.083 1.00 90.44 103 PRO A O 1
ATOM 793 N N . VAL A 1 104 ? 9.837 -0.504 -3.686 1.00 87.88 104 VAL A N 1
ATOM 794 C CA . VAL A 1 104 ? 10.465 -0.824 -2.399 1.00 87.88 104 VAL A CA 1
ATOM 795 C C . VAL A 1 104 ? 11.972 -0.903 -2.609 1.00 87.88 104 VAL A C 1
ATOM 797 O O . VAL A 1 104 ? 12.502 -1.875 -3.151 1.00 87.88 104 VAL A O 1
ATOM 800 N N . LEU A 1 105 ? 12.676 0.159 -2.220 1.00 87.81 105 LEU A N 1
ATOM 801 C CA . LEU A 1 105 ? 14.135 0.255 -2.321 1.00 87.81 105 LEU A CA 1
ATOM 802 C C . LEU A 1 105 ? 14.805 0.037 -0.963 1.00 87.81 105 LEU A C 1
ATOM 804 O O . LEU A 1 105 ? 15.906 -0.511 -0.900 1.00 87.81 105 LEU A O 1
ATOM 808 N N . GLN A 1 106 ? 14.129 0.441 0.108 1.00 87.69 106 GLN A N 1
ATOM 809 C CA . GLN A 1 106 ? 14.567 0.331 1.496 1.00 87.69 106 GLN A CA 1
ATOM 810 C C . GLN A 1 106 ? 13.420 -0.166 2.382 1.00 87.69 106 GLN A C 1
ATOM 812 O O . GLN A 1 106 ? 12.247 -0.061 2.032 1.00 87.69 106 GLN A O 1
ATOM 817 N N . TYR A 1 107 ? 13.758 -0.655 3.576 1.00 85.31 107 TYR A N 1
ATOM 818 C CA . TYR A 1 107 ? 12.789 -1.195 4.537 1.00 85.31 107 TYR A CA 1
ATOM 819 C C . TYR A 1 107 ? 11.620 -0.234 4.821 1.00 85.31 107 TYR A C 1
ATOM 821 O O . TYR A 1 107 ? 10.470 -0.650 4.880 1.00 85.31 107 TYR A O 1
ATOM 829 N N . LYS A 1 108 ? 11.894 1.072 4.936 1.00 88.19 108 LYS A N 1
ATOM 830 C CA . LYS A 1 108 ? 10.861 2.079 5.223 1.00 88.19 108 LYS A CA 1
ATOM 831 C C . LYS A 1 108 ? 9.830 2.244 4.106 1.00 88.19 108 LYS A C 1
ATOM 833 O O . LYS A 1 108 ? 8.704 2.638 4.395 1.00 88.19 108 LYS A O 1
ATOM 838 N N . ASP A 1 109 ? 10.171 1.905 2.866 1.00 87.88 109 ASP A N 1
ATOM 839 C CA . ASP A 1 109 ? 9.226 1.976 1.748 1.00 87.88 109 ASP A CA 1
ATOM 840 C C . ASP A 1 109 ? 8.143 0.893 1.863 1.00 87.88 109 ASP A C 1
ATOM 842 O O . ASP A 1 109 ? 7.023 1.080 1.389 1.00 87.88 109 ASP A O 1
ATOM 846 N N . TYR A 1 110 ? 8.457 -0.218 2.539 1.00 92.12 110 TYR A N 1
ATOM 847 C CA . TYR A 1 110 ? 7.498 -1.278 2.828 1.00 92.12 110 TYR A CA 1
ATOM 848 C C . TYR A 1 110 ? 6.401 -0.782 3.780 1.00 92.12 110 TYR A C 1
ATOM 850 O O . TYR A 1 110 ? 5.220 -0.860 3.442 1.00 92.12 110 TYR A O 1
ATOM 858 N N . ASP A 1 111 ? 6.788 -0.156 4.902 1.00 90.44 111 ASP A N 1
ATOM 859 C CA . ASP A 1 111 ? 5.857 0.474 5.858 1.00 90.44 111 ASP A CA 1
ATOM 860 C C . ASP A 1 111 ? 4.944 1.505 5.152 1.00 90.44 111 ASP A C 1
ATOM 862 O O . ASP A 1 111 ? 3.742 1.616 5.430 1.00 90.44 111 ASP A O 1
ATOM 866 N N . VAL A 1 112 ? 5.512 2.266 4.207 1.00 89.44 112 VAL A N 1
ATOM 867 C CA . VAL A 1 112 ? 4.783 3.250 3.390 1.00 89.44 112 VAL A CA 1
ATOM 868 C C . VAL A 1 112 ? 3.775 2.566 2.463 1.00 89.44 112 VAL A C 1
ATOM 870 O O . VAL A 1 112 ? 2.640 3.036 2.351 1.00 89.44 112 VAL A O 1
ATOM 873 N N . GLY A 1 113 ? 4.154 1.461 1.820 1.00 91.06 113 GLY A N 1
ATOM 874 C CA . GLY A 1 113 ? 3.274 0.664 0.965 1.00 91.06 113 GLY A CA 1
ATOM 875 C C . GLY A 1 113 ? 2.085 0.069 1.718 1.00 91.06 113 GLY A C 1
ATOM 876 O O . GLY A 1 113 ? 0.938 0.233 1.287 1.00 91.06 113 GLY A O 1
ATOM 877 N N . GLU A 1 114 ? 2.328 -0.531 2.886 1.00 94.06 114 GLU A N 1
ATOM 878 C CA . GLU A 1 114 ? 1.264 -1.054 3.753 1.00 94.06 114 GLU A CA 1
ATOM 879 C C . GLU A 1 114 ? 0.313 0.054 4.213 1.00 94.06 114 GLU A C 1
ATOM 881 O O . GLU A 1 114 ? -0.914 -0.091 4.162 1.00 94.06 114 GLU A O 1
ATOM 886 N N . THR A 1 115 ? 0.877 1.194 4.622 1.00 92.75 115 THR A N 1
ATOM 887 C CA . THR A 1 115 ? 0.094 2.358 5.042 1.00 92.75 115 THR A CA 1
ATOM 888 C C . THR A 1 115 ? -0.764 2.884 3.893 1.00 92.75 115 THR A C 1
ATOM 890 O O . THR A 1 115 ? -1.943 3.167 4.101 1.00 92.75 115 THR A O 1
ATOM 893 N N . ALA A 1 116 ? -0.223 2.958 2.674 1.00 91.06 116 ALA A N 1
ATOM 894 C CA . ALA A 1 116 ? -0.964 3.398 1.494 1.00 91.06 116 ALA A CA 1
ATOM 895 C C . ALA A 1 116 ? -2.131 2.453 1.159 1.00 91.06 116 ALA A C 1
ATOM 897 O O . ALA A 1 116 ? -3.253 2.915 0.941 1.00 91.06 116 ALA A O 1
ATOM 898 N N . ALA A 1 117 ? -1.904 1.135 1.178 1.00 93.38 117 ALA A N 1
ATOM 899 C CA . ALA A 1 117 ? -2.964 0.151 0.949 1.00 93.38 117 ALA A CA 1
ATOM 900 C C . ALA A 1 117 ? -4.067 0.246 2.017 1.00 93.38 117 ALA A C 1
ATOM 902 O O . ALA A 1 117 ? -5.255 0.256 1.687 1.00 93.38 117 ALA A O 1
ATOM 903 N N . ARG A 1 118 ? -3.686 0.404 3.293 1.00 93.94 118 ARG A N 1
ATOM 904 C CA . ARG A 1 118 ? -4.629 0.604 4.404 1.00 93.94 118 ARG A CA 1
ATOM 905 C C . ARG A 1 118 ? -5.440 1.887 4.243 1.00 93.94 118 ARG A C 1
ATOM 907 O O . ARG A 1 118 ? -6.651 1.876 4.434 1.00 93.94 118 ARG A O 1
ATOM 914 N N . GLN A 1 119 ? -4.793 2.992 3.884 1.00 91.88 119 GLN A N 1
ATOM 915 C CA . GLN A 1 119 ? -5.473 4.269 3.669 1.00 91.88 119 GLN A CA 1
ATOM 916 C C . GLN A 1 119 ? -6.488 4.194 2.527 1.00 91.88 119 GLN A C 1
ATOM 918 O O . GLN A 1 119 ? -7.582 4.738 2.680 1.00 91.88 119 GLN A O 1
ATOM 923 N N . ARG A 1 120 ? -6.152 3.496 1.432 1.00 91.62 120 ARG A N 1
ATOM 924 C CA . ARG A 1 120 ? -7.076 3.242 0.318 1.00 91.62 120 ARG A CA 1
ATOM 925 C C . ARG A 1 120 ? -8.242 2.345 0.721 1.00 91.62 120 ARG A C 1
ATOM 927 O O . ARG A 1 120 ? -9.366 2.629 0.330 1.00 91.62 120 ARG A O 1
ATOM 934 N N . LEU A 1 121 ? -8.008 1.324 1.549 1.00 93.69 121 LEU A N 1
ATOM 935 C CA . LEU A 1 121 ? -9.084 0.477 2.078 1.00 93.69 121 LEU A CA 1
ATOM 936 C C . LEU A 1 121 ? -10.061 1.291 2.932 1.00 93.69 121 LEU A C 1
ATOM 938 O O . LEU A 1 121 ? -11.268 1.204 2.735 1.00 93.69 121 LEU A O 1
ATOM 942 N N . LEU A 1 122 ? -9.546 2.117 3.847 1.00 92.38 122 LEU A N 1
ATOM 943 C CA . LEU A 1 122 ? -10.390 2.990 4.663 1.00 92.38 122 LEU A CA 1
ATOM 944 C C . LEU A 1 122 ? -11.173 3.980 3.798 1.00 92.38 122 LEU A C 1
ATOM 946 O O . LEU A 1 122 ? -12.358 4.178 4.043 1.00 92.38 122 LEU A O 1
ATOM 950 N N . ALA A 1 123 ? -10.538 4.562 2.777 1.00 89.62 123 ALA A N 1
ATOM 951 C CA . ALA A 1 123 ? -11.217 5.451 1.841 1.00 89.62 123 ALA A CA 1
ATOM 952 C C . ALA A 1 123 ? -12.352 4.738 1.088 1.00 89.62 123 ALA A C 1
ATOM 954 O O . ALA A 1 123 ? -13.462 5.257 1.048 1.00 89.62 123 ALA A O 1
ATOM 955 N N . ALA A 1 124 ? -12.109 3.521 0.590 1.00 89.06 124 ALA A N 1
ATOM 956 C CA . ALA A 1 124 ? -13.122 2.702 -0.080 1.00 89.06 124 ALA A CA 1
ATOM 957 C C . ALA A 1 124 ? -14.307 2.333 0.834 1.00 89.06 124 ALA A C 1
ATOM 959 O O . ALA A 1 124 ? -15.417 2.127 0.356 1.00 89.06 124 ALA A O 1
ATOM 960 N N . LEU A 1 125 ? -14.085 2.281 2.150 1.00 89.69 125 LEU A N 1
ATOM 961 C CA . LEU A 1 125 ? -15.109 2.021 3.167 1.00 89.69 125 LEU A CA 1
ATOM 962 C C . LEU A 1 125 ? -15.820 3.293 3.667 1.00 89.69 125 LEU A C 1
ATOM 964 O O . LEU A 1 125 ? -16.569 3.228 4.638 1.00 89.69 125 LEU A O 1
ATOM 968 N N . GLY A 1 126 ? -15.575 4.450 3.044 1.00 88.94 126 GLY A N 1
ATOM 969 C CA . GLY A 1 126 ? -16.189 5.727 3.425 1.00 88.94 126 GLY A CA 1
ATOM 970 C C . GLY A 1 126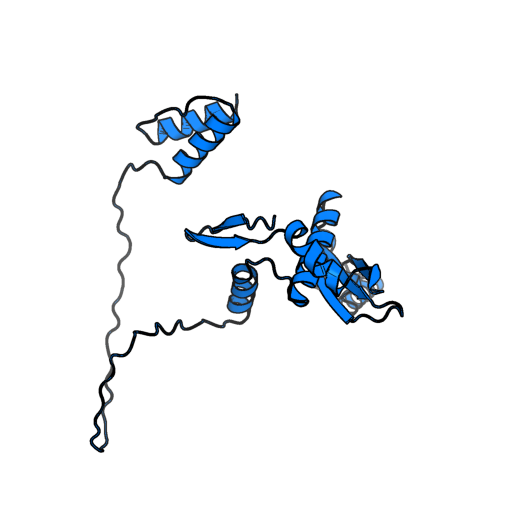 ? -15.446 6.488 4.528 1.00 88.94 126 GLY A C 1
ATOM 971 O O . GLY A 1 126 ? -15.845 7.588 4.898 1.00 88.94 126 GLY A O 1
ATOM 972 N N . PHE A 1 127 ? -14.316 5.970 5.014 1.00 86.56 127 PHE A N 1
ATOM 973 C CA . PHE A 1 127 ? -13.399 6.680 5.910 1.00 86.56 127 PHE A CA 1
ATOM 974 C C . PHE A 1 127 ? -12.299 7.363 5.090 1.00 86.56 127 PHE A C 1
ATOM 976 O O . PHE A 1 127 ? -11.101 7.169 5.326 1.00 86.56 127 PHE A O 1
ATOM 983 N N . GLY A 1 128 ? -12.707 8.135 4.081 1.00 80.19 128 GLY A N 1
ATOM 984 C CA . GLY A 1 128 ? -11.819 8.956 3.262 1.00 80.19 128 GLY A CA 1
ATOM 985 C C . GLY A 1 128 ? -11.065 9.990 4.098 1.00 80.19 128 GLY A C 1
ATOM 986 O O . GLY A 1 128 ? -11.510 10.395 5.172 1.00 80.19 128 GLY A O 1
ATOM 987 N N . GLY A 1 129 ? -9.874 10.369 3.634 1.00 68.69 129 GLY A N 1
ATOM 988 C CA . GLY A 1 129 ? -9.061 11.408 4.269 1.00 68.69 129 GLY A CA 1
ATOM 989 C C . GLY A 1 129 ? -8.581 12.516 3.337 1.00 68.69 129 GLY A C 1
ATOM 990 O O . GLY A 1 129 ? -7.828 13.333 3.828 1.00 68.69 129 GLY A O 1
ATOM 991 N N . GLU A 1 130 ? -8.984 12.492 2.060 1.00 64.62 130 GLU A N 1
ATOM 992 C CA . GLU A 1 130 ? -8.825 13.477 0.959 1.00 64.62 130 GLU A CA 1
ATOM 993 C C . GLU A 1 130 ? -7.500 14.279 0.900 1.00 64.62 130 GLU A C 1
ATOM 995 O O . GLU A 1 130 ? -7.119 14.993 1.812 1.00 64.62 130 GLU A O 1
ATOM 1000 N N . VAL A 1 131 ? -6.698 14.181 -0.164 1.00 52.88 131 VAL A N 1
ATOM 1001 C CA . VAL A 1 131 ? -6.981 14.829 -1.458 1.00 52.88 131 VAL A CA 1
ATOM 1002 C C . VAL A 1 131 ? -7.159 13.784 -2.561 1.00 52.88 131 VAL A C 1
ATOM 1004 O O . VAL A 1 131 ? -6.186 13.195 -3.027 1.00 52.88 131 VAL A O 1
ATOM 1007 N N . LEU A 1 132 ? -8.414 13.542 -2.950 1.00 50.28 132 LEU A N 1
ATOM 1008 C CA . LEU A 1 132 ? -8.795 12.677 -4.076 1.00 50.28 132 LEU A CA 1
ATOM 1009 C C . LEU A 1 132 ? -8.478 13.327 -5.433 1.00 50.28 132 LEU A C 1
ATOM 1011 O O . LEU A 1 132 ? -8.163 12.618 -6.384 1.00 50.28 132 LEU A O 1
ATOM 1015 N N . ASP A 1 133 ? -8.445 14.663 -5.489 1.00 49.72 133 ASP A N 1
ATOM 1016 C CA . ASP A 1 133 ? -8.254 15.432 -6.725 1.00 49.72 133 ASP A CA 1
ATOM 1017 C C . ASP A 1 133 ? -6.980 15.070 -7.502 1.00 49.72 133 ASP A C 1
ATOM 1019 O O . ASP A 1 133 ? -6.975 15.163 -8.723 1.00 49.72 133 ASP A O 1
ATOM 1023 N N . ALA A 1 134 ? -5.891 14.671 -6.834 1.00 50.00 134 ALA A N 1
ATOM 1024 C CA . ALA A 1 134 ? -4.630 14.380 -7.520 1.00 50.00 134 ALA A CA 1
ATOM 1025 C C . ALA A 1 134 ? -4.635 13.008 -8.221 1.00 50.00 134 ALA A C 1
ATOM 1027 O O . ALA A 1 134 ? -4.163 12.913 -9.350 1.00 50.00 134 ALA A O 1
ATOM 1028 N N . ASP A 1 135 ? -5.180 11.963 -7.581 1.00 46.31 135 ASP A N 1
ATOM 1029 C CA . ASP A 1 135 ? -5.306 10.625 -8.193 1.00 46.31 135 ASP A CA 1
ATOM 1030 C C . ASP A 1 135 ? -6.413 10.658 -9.273 1.00 46.31 135 ASP A C 1
ATOM 1032 O O . ASP A 1 135 ? -6.221 10.129 -10.365 1.00 46.31 135 ASP A O 1
ATOM 1036 N N . GLU A 1 136 ? -7.521 11.381 -9.036 1.00 50.03 136 GLU A N 1
ATOM 1037 C CA . GLU A 1 136 ? -8.578 11.579 -10.041 1.00 50.03 136 GLU A CA 1
ATOM 1038 C C . GLU A 1 136 ? -8.120 12.424 -11.235 1.00 50.03 136 GLU A C 1
ATOM 1040 O O . GLU A 1 136 ? -8.489 12.112 -12.362 1.00 50.03 136 GLU A O 1
ATOM 1045 N N . ALA A 1 137 ? -7.299 13.464 -11.043 1.00 51.59 137 ALA A N 1
ATOM 1046 C CA . ALA A 1 137 ? -6.773 14.254 -12.159 1.00 51.59 137 ALA A CA 1
ATOM 1047 C C . ALA A 1 137 ? -5.823 13.437 -13.049 1.00 51.59 137 ALA A C 1
ATOM 1049 O O . ALA A 1 137 ? -5.814 13.626 -14.268 1.00 51.59 137 ALA A O 1
ATOM 1050 N N . ILE A 1 138 ? -5.047 12.516 -12.464 1.00 54.12 138 ILE A N 1
ATOM 1051 C CA . ILE A 1 138 ? -4.182 11.590 -13.211 1.00 54.12 138 ILE A CA 1
ATOM 1052 C C . ILE A 1 138 ? -5.035 10.586 -14.001 1.00 54.12 138 ILE A C 1
ATOM 1054 O O . ILE A 1 138 ? -4.775 10.371 -15.184 1.00 54.12 138 ILE A O 1
ATOM 1058 N N . ASP A 1 139 ? -6.097 10.040 -13.404 1.00 48.31 139 ASP A N 1
ATOM 1059 C CA . ASP A 1 139 ? -7.022 9.141 -14.111 1.00 48.31 139 ASP A CA 1
ATOM 1060 C C . ASP A 1 139 ? -7.833 9.873 -15.199 1.00 48.31 139 ASP A C 1
ATOM 1062 O O . ASP A 1 139 ? -7.989 9.357 -16.306 1.00 48.31 139 ASP A O 1
ATOM 1066 N N . GLN A 1 140 ? -8.286 11.107 -14.952 1.00 50.09 140 GLN A N 1
ATOM 1067 C CA . GLN A 1 140 ? -9.020 11.927 -15.928 1.00 50.09 140 GLN A CA 1
ATOM 1068 C C . GLN A 1 140 ? -8.139 12.332 -17.118 1.00 50.09 140 GLN A C 1
ATOM 1070 O O . GLN A 1 140 ? -8.595 12.299 -18.265 1.00 50.09 140 GLN A O 1
ATOM 1075 N N . THR A 1 141 ? -6.865 12.664 -16.871 1.00 50.91 141 THR A N 1
ATOM 1076 C CA . THR A 1 141 ? -5.894 12.941 -17.943 1.00 50.91 141 THR A CA 1
ATOM 1077 C C . THR A 1 141 ? -5.518 11.678 -18.717 1.00 50.91 141 THR A C 1
ATOM 1079 O O . THR A 1 141 ? -5.411 11.742 -19.942 1.00 50.91 141 THR A O 1
ATOM 1082 N N . ALA A 1 142 ? -5.403 10.522 -18.055 1.00 49.31 142 ALA A N 1
ATOM 1083 C CA . ALA A 1 142 ? -5.158 9.237 -18.713 1.00 49.31 142 ALA A CA 1
ATOM 1084 C C . ALA A 1 142 ? -6.356 8.745 -19.551 1.00 49.31 142 ALA A C 1
ATOM 1086 O O . ALA A 1 142 ? -6.162 8.094 -20.577 1.00 49.31 142 ALA A O 1
ATOM 1087 N N . GLN A 1 143 ? -7.586 9.080 -19.150 1.00 47.34 143 GLN A N 1
ATOM 1088 C CA . GLN A 1 143 ? -8.820 8.727 -19.866 1.00 47.34 143 GLN A CA 1
ATOM 1089 C C . GLN A 1 143 ? -9.235 9.761 -20.928 1.00 47.34 143 GLN A C 1
ATOM 1091 O O . GLN A 1 143 ? -10.241 9.569 -21.609 1.00 47.34 143 GLN A O 1
ATOM 1096 N N . GLY A 1 144 ? -8.479 10.855 -21.093 1.00 41.19 144 GLY A N 1
ATOM 1097 C CA . GLY A 1 144 ? -8.784 11.904 -22.071 1.00 41.19 144 GLY A CA 1
ATOM 1098 C C . GLY A 1 144 ? -10.082 12.666 -21.783 1.00 41.19 144 GLY A C 1
ATOM 1099 O O . GLY A 1 144 ? -10.628 13.316 -22.677 1.00 41.19 144 GLY A O 1
ATOM 1100 N N . VAL A 1 145 ? -10.593 12.601 -20.551 1.00 42.41 145 VAL A N 1
ATOM 1101 C CA . VAL A 1 145 ? -11.814 13.302 -20.152 1.00 42.41 145 VAL A CA 1
ATOM 1102 C C . VAL A 1 145 ? -11.434 14.738 -19.814 1.00 42.41 145 VAL A C 1
ATOM 1104 O O . VAL A 1 145 ? -11.098 15.074 -18.681 1.00 42.41 145 VAL A O 1
ATOM 1107 N N . VAL A 1 146 ? -11.478 15.614 -20.818 1.00 39.97 146 VAL A N 1
ATOM 1108 C CA . VAL A 1 146 ? -11.468 17.057 -20.575 1.00 39.97 146 VAL A CA 1
ATOM 1109 C C . VAL A 1 146 ? -12.787 17.391 -19.891 1.00 3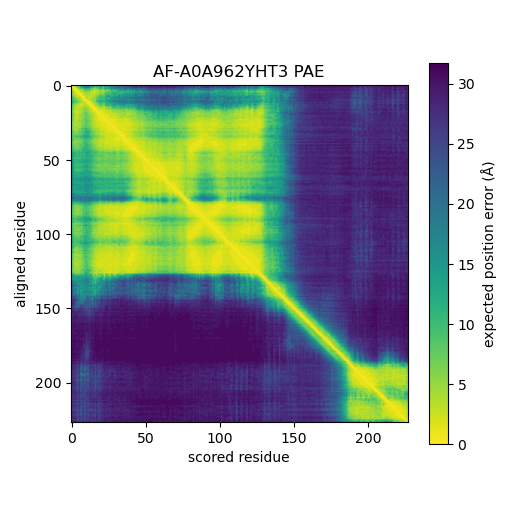9.97 146 VAL A C 1
ATOM 1111 O O . VAL A 1 146 ? -13.833 17.460 -20.537 1.00 39.97 146 VAL A O 1
ATOM 1114 N N . ALA A 1 147 ? -12.750 17.578 -18.573 1.00 44.50 147 ALA A N 1
ATOM 1115 C CA . ALA A 1 147 ? -13.867 18.158 -17.851 1.00 44.50 147 ALA A CA 1
ATOM 1116 C C . ALA A 1 147 ? -14.098 19.570 -18.404 1.00 44.50 147 ALA A C 1
ATOM 1118 O O . ALA A 1 147 ? -13.407 20.527 -18.044 1.00 44.50 147 ALA A O 1
ATOM 1119 N N . VAL A 1 148 ? -15.072 19.701 -19.307 1.00 38.34 148 VAL A N 1
ATOM 1120 C CA . VAL A 1 148 ? -15.646 20.994 -19.660 1.00 38.34 148 VAL A CA 1
ATOM 1121 C C . VAL A 1 148 ? -16.287 21.502 -18.379 1.00 38.34 148 VAL A C 1
ATOM 1123 O O . VAL A 1 148 ? -17.386 21.093 -18.008 1.00 38.34 148 VAL A O 1
ATOM 1126 N N . ARG A 1 149 ? -15.563 22.359 -17.656 1.00 38.31 149 ARG A N 1
ATOM 1127 C CA . ARG A 1 149 ? -16.140 23.166 -16.588 1.00 38.31 149 ARG A CA 1
ATOM 1128 C C . ARG A 1 149 ? -17.233 24.004 -17.231 1.00 38.31 149 ARG A C 1
ATOM 1130 O O . ARG A 1 149 ? -16.952 25.040 -17.822 1.00 38.31 149 ARG A O 1
ATOM 1137 N N . GLN A 1 150 ? -18.476 23.550 -17.120 1.00 35.41 150 GLN A N 1
ATOM 1138 C CA . GLN A 1 150 ? -19.606 24.446 -17.251 1.00 35.41 150 GLN A CA 1
ATOM 1139 C C . GLN A 1 150 ? -19.503 25.402 -16.068 1.00 35.41 150 GLN A C 1
ATOM 1141 O O . GLN A 1 150 ? -19.817 25.057 -14.930 1.00 35.41 150 GLN A O 1
ATOM 1146 N N . THR A 1 151 ? -18.975 26.594 -16.324 1.00 33.97 151 THR A N 1
ATOM 1147 C CA . THR A 1 151 ? -19.228 27.747 -15.472 1.00 33.97 151 THR A CA 1
ATOM 1148 C C . THR A 1 151 ? -20.737 27.932 -15.448 1.00 33.97 151 THR A C 1
ATOM 1150 O O . THR A 1 151 ? -21.318 28.462 -16.390 1.00 33.97 151 THR A O 1
ATOM 1153 N N . ALA A 1 152 ? -21.373 27.418 -14.397 1.00 38.31 152 ALA A N 1
ATOM 1154 C CA . ALA A 1 152 ? -22.736 27.768 -14.054 1.00 38.31 152 ALA A CA 1
ATOM 1155 C C . ALA A 1 152 ? -22.727 29.247 -13.656 1.00 38.31 152 ALA A C 1
ATOM 1157 O O . ALA A 1 152 ? -22.450 29.611 -12.514 1.00 38.31 152 ALA A O 1
ATOM 1158 N N . GLU A 1 153 ? -22.951 30.100 -14.646 1.00 38.69 153 GLU A N 1
ATOM 1159 C CA . GLU A 1 153 ? -23.349 31.479 -14.437 1.00 38.69 153 GLU A CA 1
ATOM 1160 C C . GLU A 1 153 ? -24.736 31.457 -13.763 1.00 38.69 153 GLU A C 1
ATOM 1162 O O . GLU A 1 153 ? -25.628 30.734 -14.222 1.00 38.69 153 GLU A O 1
ATOM 1167 N N . PRO A 1 154 ? -24.934 32.149 -12.628 1.00 38.19 154 PRO A N 1
ATOM 1168 C CA . PRO A 1 154 ? -26.207 32.122 -11.925 1.00 38.19 154 PRO A CA 1
ATOM 1169 C C . PRO A 1 154 ? -27.275 32.832 -12.764 1.00 38.19 154 PRO A C 1
ATOM 1171 O O . PRO A 1 154 ? -27.219 34.041 -12.975 1.00 38.19 154 PRO A O 1
ATOM 1174 N N . ALA A 1 155 ? -28.263 32.066 -13.225 1.00 37.62 155 ALA A N 1
ATOM 1175 C CA . ALA A 1 155 ? -29.427 32.582 -13.930 1.00 37.62 155 ALA A CA 1
ATOM 1176 C C . ALA A 1 155 ? -30.230 33.553 -13.041 1.00 37.62 155 ALA A C 1
ATOM 1178 O O . ALA A 1 155 ? -30.619 33.174 -11.931 1.00 37.62 155 ALA A O 1
ATOM 1179 N N . PRO A 1 156 ? -30.573 34.764 -13.514 1.00 39.00 156 PRO A N 1
ATOM 1180 C CA . PRO A 1 156 ? -31.682 35.507 -12.951 1.00 39.00 156 PRO A CA 1
ATOM 1181 C C . PRO A 1 156 ? -33.000 34.996 -13.547 1.00 39.00 156 PRO A C 1
ATOM 1183 O O . PRO A 1 156 ? -33.183 34.880 -14.758 1.00 39.00 156 PRO A O 1
ATOM 1186 N N . VAL A 1 157 ? -33.923 34.685 -12.644 1.00 44.12 157 VAL A N 1
ATOM 1187 C CA . VAL A 1 157 ? -35.313 34.313 -12.902 1.00 44.12 157 VAL A CA 1
ATOM 1188 C C . VAL A 1 157 ? -36.024 35.447 -13.642 1.00 44.12 157 VAL A C 1
ATOM 1190 O O . VAL A 1 157 ? -36.110 36.547 -13.106 1.00 44.12 157 VAL A O 1
ATOM 1193 N N . ASN A 1 158 ? -36.561 35.171 -14.833 1.00 34.62 158 ASN A N 1
ATOM 1194 C CA . ASN A 1 158 ? -37.809 35.759 -15.333 1.00 34.62 158 ASN A CA 1
ATOM 1195 C C . ASN A 1 158 ? -38.275 35.040 -16.611 1.00 34.62 158 ASN A C 1
ATOM 1197 O O . ASN A 1 158 ? -37.605 35.067 -17.638 1.00 34.62 158 ASN A O 1
ATOM 1201 N N . ALA A 1 159 ? -39.453 34.420 -16.540 1.00 34.72 159 ALA A N 1
ATOM 1202 C CA . ALA A 1 159 ? -40.283 34.076 -17.697 1.00 34.72 159 ALA A CA 1
ATOM 1203 C C . ALA A 1 159 ? -41.245 35.262 -17.955 1.00 34.72 159 ALA A C 1
ATOM 1205 O O . ALA A 1 159 ? -41.597 35.939 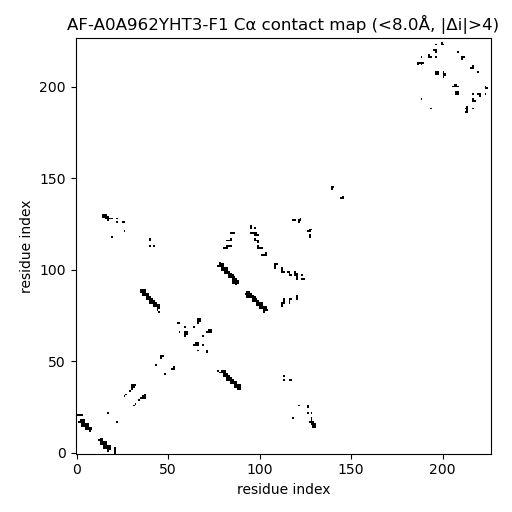-16.983 1.00 34.72 159 ALA A O 1
ATOM 1206 N N . PRO A 1 160 ? -41.687 35.545 -19.200 1.00 40.62 160 PRO A N 1
ATOM 1207 C CA . PRO A 1 160 ? -42.600 34.643 -19.908 1.00 40.62 160 PRO A CA 1
ATOM 1208 C C . PRO A 1 160 ? -42.335 34.447 -21.420 1.00 40.62 160 PRO A C 1
ATOM 1210 O O . PRO A 1 160 ? -41.566 35.160 -22.054 1.00 40.62 160 PRO A O 1
ATOM 1213 N N . ALA A 1 161 ? -43.013 33.422 -21.945 1.00 33.91 161 ALA A N 1
ATOM 1214 C CA . ALA A 1 161 ? -43.050 32.870 -23.306 1.00 33.91 161 ALA A CA 1
ATOM 1215 C C . ALA A 1 161 ? -43.288 33.867 -24.451 1.00 33.91 161 ALA A C 1
ATOM 1217 O O . ALA A 1 161 ? -44.052 34.786 -24.196 1.00 33.91 161 ALA A O 1
ATOM 1218 N N . ILE A 1 162 ? -42.789 33.582 -25.682 1.00 35.88 162 ILE A N 1
ATOM 1219 C CA . ILE A 1 162 ? -43.551 33.460 -26.965 1.00 35.88 162 ILE A CA 1
ATOM 1220 C C . ILE A 1 162 ? -42.718 32.728 -28.071 1.00 35.88 162 ILE A C 1
ATOM 1222 O O . ILE A 1 162 ? -41.558 33.055 -28.285 1.00 35.88 162 ILE A O 1
ATOM 1226 N N . ASN A 1 163 ? -43.349 31.746 -28.735 1.00 28.80 163 ASN A N 1
ATOM 1227 C CA . ASN A 1 163 ? -43.302 31.241 -30.133 1.00 28.80 163 ASN A CA 1
ATOM 1228 C C . ASN A 1 163 ? -42.113 31.435 -31.115 1.00 28.80 163 ASN A C 1
ATOM 1230 O O . ASN A 1 163 ? -41.780 32.550 -31.491 1.00 28.80 163 ASN A O 1
ATOM 1234 N N . ASP A 1 164 ? -41.722 30.282 -31.689 1.00 30.41 164 ASP A N 1
ATOM 1235 C CA . ASP A 1 164 ? -41.678 29.911 -33.127 1.00 30.41 164 ASP A CA 1
ATOM 1236 C C . ASP A 1 164 ? -40.650 30.532 -34.110 1.00 30.41 164 ASP A C 1
ATOM 1238 O O . ASP A 1 164 ? -40.246 31.686 -34.023 1.00 30.41 164 ASP A O 1
ATOM 1242 N N . THR A 1 165 ? -40.348 29.730 -35.144 1.00 31.80 165 THR A N 1
ATOM 1243 C CA . THR A 1 165 ? -39.708 30.017 -36.455 1.00 31.80 165 THR A CA 1
ATOM 1244 C C . THR A 1 165 ? -38.167 30.046 -36.650 1.00 31.80 165 THR A C 1
ATOM 1246 O O . THR A 1 165 ? -37.475 31.002 -36.334 1.00 31.80 165 THR A O 1
ATOM 1249 N N . VAL A 1 166 ? -37.694 28.953 -37.280 1.00 33.91 166 VAL A N 1
ATOM 1250 C CA . VAL A 1 166 ? -36.795 28.767 -38.457 1.00 33.91 166 VAL A CA 1
ATOM 1251 C C . VAL A 1 166 ? -35.603 29.699 -38.774 1.00 33.91 166 VAL A C 1
ATOM 1253 O O . VAL A 1 166 ? -35.756 30.897 -38.958 1.00 33.91 166 VAL A O 1
ATOM 1256 N N . ALA A 1 167 ? -34.514 29.009 -39.152 1.00 29.27 167 ALA A N 1
ATOM 1257 C CA . ALA A 1 167 ? -33.692 29.207 -40.360 1.00 29.27 167 ALA A CA 1
ATOM 1258 C C . ALA A 1 167 ? -32.417 30.086 -40.302 1.00 29.27 167 ALA A C 1
ATOM 1260 O O . ALA A 1 167 ? -32.462 31.302 -40.177 1.00 29.27 167 ALA A O 1
ATOM 1261 N N . ASP A 1 168 ? -31.312 29.391 -40.610 1.00 30.75 168 ASP A N 1
ATOM 1262 C CA . ASP A 1 168 ? -30.332 29.707 -41.664 1.00 30.75 168 ASP A CA 1
ATOM 1263 C C . ASP A 1 168 ? -29.019 30.452 -41.336 1.00 30.75 168 ASP A C 1
ATOM 1265 O O . ASP A 1 168 ? -28.942 31.335 -40.487 1.00 30.75 168 ASP A O 1
ATOM 1269 N N . LEU A 1 169 ? -28.024 30.079 -42.153 1.00 36.00 169 LEU A N 1
ATOM 1270 C CA . LEU A 1 169 ? -26.798 30.782 -42.554 1.00 36.00 169 LEU A CA 1
ATOM 1271 C C . LEU A 1 169 ? -25.481 30.533 -41.791 1.00 36.00 169 LEU A C 1
ATOM 1273 O O . LEU A 1 169 ? -25.100 31.176 -40.818 1.00 36.00 169 LEU A O 1
ATOM 1277 N N . VAL A 1 170 ? -24.750 29.594 -42.396 1.00 39.75 170 VAL A N 1
ATOM 1278 C CA . VAL A 1 170 ? -23.295 29.515 -42.603 1.00 39.75 170 VAL A CA 1
ATOM 1279 C C . VAL A 1 170 ? -22.657 30.882 -42.910 1.00 39.75 170 VAL A C 1
ATOM 1281 O O . VAL A 1 170 ? -23.162 31.580 -43.779 1.00 39.75 170 VAL A O 1
ATOM 1284 N N . GLU A 1 171 ? -21.499 31.195 -42.303 1.00 34.62 171 GLU A N 1
ATOM 1285 C CA . GLU A 1 171 ? -20.252 31.556 -43.018 1.00 34.62 171 GLU A CA 1
ATOM 1286 C C . GLU A 1 171 ? -19.005 31.638 -42.088 1.00 34.62 171 GLU A C 1
ATOM 1288 O O . GLU A 1 171 ? -19.162 31.799 -40.876 1.00 34.62 171 GLU A O 1
ATOM 1293 N N . PRO A 1 172 ? -17.770 31.446 -42.620 1.00 53.25 172 PRO A N 1
ATOM 1294 C CA . PRO A 1 172 ? -16.537 31.189 -41.859 1.00 53.25 172 PRO A CA 1
ATOM 1295 C C . PRO A 1 172 ? -15.573 32.403 -41.798 1.00 53.25 172 PRO A C 1
ATOM 1297 O O . PRO A 1 172 ? -15.930 33.507 -42.188 1.00 53.25 172 PRO A O 1
ATOM 1300 N N . VAL A 1 173 ? -14.307 32.140 -41.414 1.00 33.88 173 VAL A N 1
ATOM 1301 C CA . VAL A 1 173 ? -13.106 33.024 -41.421 1.00 33.88 173 VAL A CA 1
ATOM 1302 C C . VAL A 1 173 ? -12.920 33.744 -40.064 1.00 33.88 173 VAL A C 1
ATOM 1304 O O . VAL A 1 173 ? -13.853 34.319 -39.531 1.00 33.88 173 VAL A O 1
ATOM 1307 N N . VAL A 1 174 ? -11.789 33.665 -39.347 1.00 31.81 174 VAL A N 1
ATOM 1308 C CA . VAL A 1 174 ? -10.437 34.146 -39.690 1.00 31.81 174 VAL A CA 1
ATOM 1309 C C . VAL A 1 174 ? -9.371 33.393 -38.869 1.00 31.81 174 VAL A C 1
ATOM 1311 O O . VAL A 1 174 ? -9.430 33.345 -37.643 1.00 31.81 174 VAL A O 1
ATOM 1314 N N . LEU A 1 175 ? -8.353 32.866 -39.558 1.00 39.50 175 LEU A N 1
ATOM 1315 C CA . LEU A 1 175 ? -7.044 32.515 -38.998 1.00 39.50 175 LEU A CA 1
ATOM 1316 C C . LEU A 1 175 ? -6.297 33.803 -38.625 1.00 39.50 175 LEU A C 1
ATOM 1318 O O . LEU A 1 175 ? -6.065 34.634 -39.503 1.00 39.50 175 LEU A O 1
ATOM 1322 N N . GLN A 1 176 ? -5.869 33.949 -37.368 1.00 35.62 176 GLN A N 1
ATOM 1323 C CA . GLN A 1 176 ? -4.810 34.895 -37.017 1.00 35.62 176 GLN A CA 1
ATOM 1324 C C . GLN A 1 176 ? -3.594 34.179 -36.433 1.00 35.62 176 GLN A C 1
ATOM 1326 O O . GLN A 1 176 ? -3.649 33.423 -35.466 1.00 35.62 176 GLN A O 1
ATOM 1331 N N . GLU A 1 177 ? -2.503 34.444 -37.131 1.00 37.62 177 GLU A N 1
ATOM 1332 C CA . GLU A 1 177 ? -1.142 33.981 -36.991 1.00 37.62 177 GLU A CA 1
ATOM 1333 C C . GLU A 1 177 ? -0.381 34.843 -35.960 1.00 37.62 177 GLU A C 1
ATOM 1335 O O . GLU A 1 177 ? -0.498 36.064 -35.958 1.00 37.62 177 GLU A O 1
ATOM 1340 N N . LYS A 1 178 ? 0.436 34.172 -35.135 1.00 35.03 178 LYS A N 1
ATOM 1341 C CA . LYS A 1 178 ? 1.747 34.602 -34.601 1.00 35.03 178 LYS A CA 1
ATOM 1342 C C . LYS A 1 178 ? 1.854 35.918 -33.808 1.00 35.03 178 LYS A C 1
ATOM 134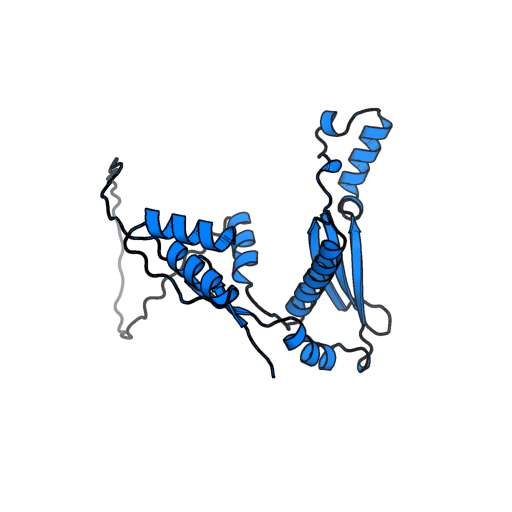4 O O . LYS A 1 178 ? 1.913 37.009 -34.363 1.00 35.03 178 LYS A O 1
ATOM 1349 N N . ALA A 1 179 ? 2.180 35.768 -32.523 1.00 30.91 179 ALA A N 1
ATOM 1350 C CA . ALA A 1 179 ? 3.110 36.663 -31.835 1.00 30.91 179 ALA A CA 1
ATOM 1351 C C . ALA A 1 179 ? 3.908 35.889 -30.770 1.00 30.91 179 ALA A C 1
ATOM 1353 O O . ALA A 1 179 ? 3.376 35.442 -29.758 1.00 30.91 179 ALA A O 1
ATOM 1354 N N . GLU A 1 180 ? 5.196 35.719 -31.044 1.00 39.88 180 GLU A N 1
ATOM 1355 C CA . GLU A 1 180 ? 6.249 35.384 -30.082 1.00 39.88 180 GLU A CA 1
ATOM 1356 C C . GLU A 1 180 ? 6.812 36.709 -29.496 1.00 39.88 180 GLU A C 1
ATOM 1358 O O . GLU A 1 180 ? 6.431 37.792 -29.942 1.00 39.88 180 GLU A O 1
ATOM 1363 N N . PRO A 1 181 ? 7.783 36.664 -28.574 1.00 45.78 181 PRO A N 1
ATOM 1364 C CA . PRO A 1 181 ? 7.652 36.716 -27.124 1.00 45.78 181 PRO A CA 1
ATOM 1365 C C . PRO A 1 181 ? 7.839 38.138 -26.548 1.00 45.78 181 PRO A C 1
ATOM 1367 O O . PRO A 1 181 ? 8.678 38.911 -27.007 1.00 45.78 181 PRO A O 1
ATOM 1370 N N . ALA A 1 182 ? 7.131 38.471 -25.466 1.00 36.78 182 ALA A N 1
ATOM 1371 C CA . ALA A 1 182 ? 7.404 39.685 -24.695 1.00 36.78 182 ALA A CA 1
ATOM 1372 C C . ALA A 1 182 ? 8.361 39.377 -23.533 1.00 36.78 182 ALA A C 1
ATOM 1374 O O . ALA A 1 182 ? 7.978 38.787 -22.524 1.00 36.78 182 ALA A O 1
ATOM 1375 N N . ALA A 1 183 ? 9.612 39.808 -23.676 1.00 45.38 183 ALA A N 1
ATOM 1376 C CA . ALA A 1 183 ? 10.525 40.012 -22.562 1.00 45.38 183 ALA A CA 1
ATOM 1377 C C . ALA A 1 183 ? 10.256 41.388 -21.940 1.00 45.38 183 ALA A C 1
ATOM 1379 O O . ALA A 1 183 ? 10.401 42.384 -22.641 1.00 45.38 183 ALA A O 1
ATOM 1380 N N . VAL A 1 184 ? 9.948 41.464 -20.638 1.00 42.50 184 VAL A N 1
ATOM 1381 C CA . VAL A 1 184 ? 10.277 42.642 -19.817 1.00 42.50 184 VAL A CA 1
ATOM 1382 C C . VAL A 1 184 ? 10.610 42.217 -18.383 1.00 42.50 184 VAL A C 1
ATOM 1384 O O . VAL A 1 184 ? 9.886 41.485 -17.717 1.00 42.50 184 VAL A O 1
ATOM 1387 N N . THR A 1 185 ? 11.760 42.715 -17.958 1.00 46.72 185 THR A N 1
ATOM 1388 C CA . THR A 1 185 ? 12.411 42.712 -16.651 1.00 46.72 185 THR A CA 1
ATOM 1389 C C . THR A 1 185 ? 11.541 43.202 -15.488 1.00 46.72 185 THR A C 1
ATOM 1391 O O . THR A 1 185 ? 11.009 44.309 -15.544 1.00 46.72 185 THR A O 1
ATOM 1394 N N . ALA A 1 186 ? 11.542 42.465 -14.375 1.00 42.72 186 ALA A N 1
ATOM 1395 C CA . ALA A 1 186 ? 11.361 43.030 -13.039 1.00 42.72 186 ALA A CA 1
ATOM 1396 C C . ALA A 1 186 ? 12.160 42.210 -12.017 1.00 42.72 186 ALA A C 1
ATOM 1398 O O . ALA A 1 186 ? 11.998 40.999 -11.880 1.00 42.72 186 ALA A O 1
ATOM 1399 N N . THR A 1 187 ? 13.054 42.901 -11.321 1.00 53.91 187 THR A N 1
ATOM 1400 C CA . THR A 1 187 ? 13.979 42.433 -10.283 1.00 53.91 187 THR A CA 1
ATOM 1401 C C . THR A 1 187 ? 13.231 42.091 -8.991 1.00 53.91 187 THR A C 1
ATOM 1403 O O . THR A 1 187 ? 13.477 42.672 -7.939 1.00 53.91 187 THR A O 1
ATOM 1406 N N . THR A 1 188 ? 12.252 41.193 -9.057 1.00 57.31 188 THR A N 1
ATOM 1407 C CA . THR A 1 188 ? 11.441 40.813 -7.899 1.00 57.31 188 THR A CA 1
ATOM 1408 C C . THR A 1 188 ? 12.000 39.523 -7.324 1.00 57.31 188 THR A C 1
ATOM 1410 O O . THR A 1 188 ? 12.035 38.492 -7.996 1.00 57.31 188 THR A O 1
ATOM 1413 N N . ILE A 1 189 ? 12.485 39.576 -6.081 1.00 60.28 189 ILE A N 1
ATOM 1414 C CA . ILE A 1 189 ? 12.935 38.381 -5.367 1.00 60.28 189 ILE A CA 1
ATOM 1415 C C . ILE A 1 189 ? 11.778 37.368 -5.378 1.00 60.28 189 ILE A C 1
ATOM 1417 O O . ILE A 1 189 ? 10.685 37.706 -4.913 1.00 60.28 189 ILE A O 1
ATOM 1421 N N . PRO A 1 190 ? 11.978 36.142 -5.898 1.00 71.31 190 PRO A N 1
ATOM 1422 C CA . PRO A 1 190 ? 10.907 35.163 -5.969 1.00 71.31 190 PRO A CA 1
ATOM 1423 C C . PRO A 1 190 ? 10.331 34.896 -4.570 1.00 71.31 190 PRO A C 1
ATOM 1425 O O . PRO A 1 190 ? 11.090 34.568 -3.654 1.00 71.31 190 PRO A O 1
ATOM 1428 N N . PRO A 1 191 ? 9.001 34.962 -4.378 1.00 69.38 191 PRO A N 1
ATOM 1429 C CA . PRO A 1 191 ? 8.372 34.787 -3.065 1.00 69.38 191 PRO A CA 1
ATOM 1430 C C . PRO A 1 191 ? 8.553 33.371 -2.492 1.00 69.38 191 PRO A C 1
ATOM 1432 O O . PRO A 1 191 ? 8.226 33.112 -1.335 1.00 69.38 191 PRO A O 1
ATOM 1435 N N . ALA A 1 192 ? 9.040 32.431 -3.305 1.00 73.50 192 ALA A N 1
ATOM 1436 C CA . ALA A 1 192 ? 9.465 31.105 -2.871 1.00 73.50 192 ALA A CA 1
ATOM 1437 C C . ALA A 1 192 ? 10.809 31.150 -2.118 1.00 73.50 192 ALA A C 1
ATOM 1439 O O . ALA A 1 192 ? 10.937 30.550 -1.051 1.00 73.50 192 ALA A O 1
ATOM 1440 N N . LEU A 1 193 ? 11.779 31.923 -2.624 1.00 76.00 193 LEU A N 1
ATOM 1441 C CA . LEU A 1 193 ? 13.102 32.092 -2.012 1.00 76.00 193 LEU A CA 1
ATOM 1442 C C . LEU A 1 193 ? 12.988 32.735 -0.628 1.00 76.00 193 LEU A C 1
ATOM 1444 O O . LEU A 1 193 ? 13.662 32.312 0.311 1.00 76.00 193 LEU A O 1
ATOM 1448 N N . SER A 1 194 ? 12.076 33.696 -0.472 1.00 75.12 194 SER A N 1
ATOM 1449 C CA . SER A 1 194 ? 11.899 34.371 0.808 1.00 75.12 194 SER A CA 1
ATOM 1450 C C . SER A 1 194 ? 11.281 33.494 1.891 1.00 75.12 194 SER A C 1
ATOM 1452 O O . SER A 1 194 ? 11.747 33.484 3.035 1.00 75.12 194 SER A O 1
ATOM 1454 N N . ARG A 1 195 ? 10.290 32.679 1.517 1.00 79.12 195 ARG A N 1
ATOM 1455 C CA . ARG A 1 195 ? 9.685 31.676 2.404 1.00 79.12 195 ARG A CA 1
ATOM 1456 C C . ARG A 1 195 ? 10.693 30.611 2.836 1.00 79.12 195 ARG A C 1
ATOM 1458 O O . ARG A 1 195 ? 10.703 30.229 4.005 1.00 79.12 195 ARG A O 1
ATOM 1465 N N . GLN A 1 196 ? 11.577 30.188 1.933 1.00 78.69 196 GLN A N 1
ATOM 1466 C CA . GLN A 1 196 ? 12.610 29.191 2.223 1.00 78.69 196 GLN A CA 1
ATOM 1467 C C . GLN A 1 196 ? 13.657 29.705 3.224 1.00 78.69 196 GLN A C 1
ATOM 1469 O O . GLN A 1 196 ? 14.017 28.989 4.160 1.00 78.69 196 GLN A O 1
ATOM 1474 N N . ILE A 1 197 ? 14.099 30.960 3.084 1.00 78.00 197 ILE A N 1
ATOM 1475 C CA . ILE A 1 197 ? 15.039 31.593 4.0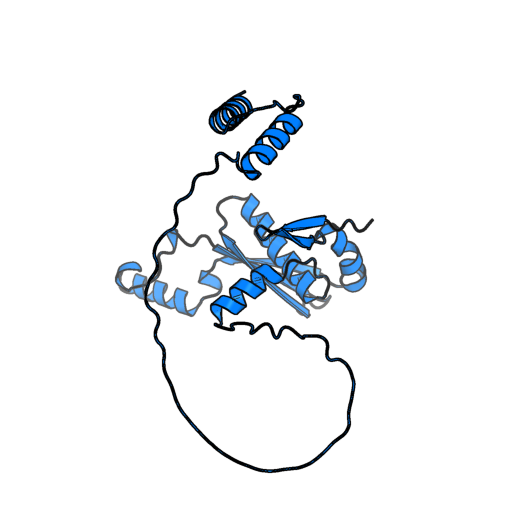24 1.00 78.00 197 ILE A CA 1
ATOM 1476 C C . ILE A 1 197 ? 14.393 31.769 5.405 1.00 78.00 197 ILE A C 1
ATOM 1478 O O . ILE A 1 197 ? 15.012 31.437 6.415 1.00 78.00 197 ILE A O 1
ATOM 1482 N N . ALA A 1 198 ? 13.132 32.214 5.465 1.00 78.50 198 ALA A N 1
ATOM 1483 C CA . ALA A 1 198 ? 12.404 32.373 6.726 1.00 78.50 198 ALA A CA 1
ATOM 1484 C C . ALA A 1 198 ? 12.189 31.036 7.456 1.00 78.50 198 ALA A C 1
ATOM 1486 O O . ALA A 1 198 ? 12.324 30.965 8.680 1.00 78.50 198 ALA A O 1
ATOM 1487 N N . TYR A 1 199 ? 11.892 29.967 6.712 1.00 75.44 199 TYR A N 1
ATOM 1488 C CA . TYR A 1 199 ? 11.759 28.621 7.263 1.00 75.44 199 TYR A CA 1
ATOM 1489 C C . TYR A 1 199 ? 13.083 28.110 7.847 1.00 75.44 199 TYR A C 1
ATOM 1491 O O . TYR A 1 199 ? 13.117 27.667 8.994 1.00 75.44 199 TYR A O 1
ATOM 1499 N N . LEU A 1 200 ? 14.188 28.238 7.104 1.00 77.44 200 LEU A N 1
ATOM 1500 C CA . LEU A 1 200 ? 15.507 27.793 7.567 1.00 77.44 200 LEU A CA 1
ATOM 1501 C C . LEU A 1 200 ? 16.034 28.621 8.746 1.00 77.44 200 LEU A C 1
ATOM 1503 O O . LEU A 1 200 ? 16.646 28.060 9.655 1.00 77.44 200 LEU A O 1
ATOM 1507 N N . ALA A 1 201 ? 15.763 29.928 8.774 1.00 77.25 201 ALA A N 1
ATOM 1508 C CA . ALA A 1 201 ? 16.108 30.786 9.906 1.00 77.25 201 ALA A CA 1
ATOM 1509 C C . ALA A 1 201 ? 15.351 30.371 11.181 1.00 77.25 201 ALA A C 1
ATOM 1511 O O . ALA A 1 201 ? 15.971 30.212 12.234 1.00 77.25 201 ALA A O 1
ATOM 1512 N N . ARG A 1 202 ? 14.041 30.089 11.076 1.00 79.50 202 ARG A N 1
ATOM 1513 C CA . ARG A 1 202 ? 13.231 29.577 12.198 1.00 79.50 202 ARG A CA 1
ATOM 1514 C C . ARG A 1 202 ? 13.695 28.204 12.674 1.00 79.50 202 ARG A C 1
ATOM 1516 O O . ARG A 1 202 ? 13.826 28.002 13.874 1.00 79.50 202 ARG A O 1
ATOM 1523 N N . LEU A 1 203 ? 14.000 27.291 11.751 1.00 77.12 203 LEU A N 1
ATOM 1524 C CA . LEU A 1 203 ? 14.482 25.946 12.081 1.00 77.12 203 LEU A CA 1
ATOM 1525 C C . LEU A 1 203 ? 15.806 25.978 12.865 1.00 77.12 203 LEU A C 1
ATOM 1527 O O . LEU A 1 203 ? 16.057 25.109 13.694 1.00 77.12 203 LEU A O 1
ATOM 1531 N N . LYS A 1 204 ? 16.640 26.996 12.624 1.00 77.12 204 LYS A N 1
ATOM 1532 C CA . LYS A 1 204 ? 17.938 27.187 13.287 1.00 77.12 204 LYS A CA 1
ATOM 1533 C C . LYS A 1 204 ? 17.905 28.187 14.448 1.00 77.12 204 LYS A C 1
ATOM 1535 O O . LYS A 1 204 ? 18.969 28.569 14.928 1.00 77.12 204 LYS A O 1
ATOM 1540 N N . ASN A 1 205 ? 16.717 28.607 14.899 1.00 77.12 205 ASN A N 1
ATOM 1541 C CA . ASN A 1 205 ? 16.520 29.613 15.953 1.00 77.12 205 ASN A CA 1
ATOM 1542 C C . ASN A 1 205 ? 17.307 30.919 15.717 1.00 77.12 205 ASN A C 1
ATOM 1544 O O . ASN A 1 205 ? 17.857 31.506 16.649 1.00 77.12 205 ASN A O 1
ATOM 1548 N N . ARG A 1 206 ? 17.382 31.378 14.462 1.00 74.44 206 ARG A N 1
ATOM 1549 C CA . ARG A 1 206 ? 18.025 32.644 14.081 1.00 74.44 206 ARG A CA 1
ATOM 1550 C C . ARG A 1 206 ? 16.980 33.676 13.642 1.00 74.44 206 ARG A C 1
ATOM 1552 O O . ARG A 1 206 ? 15.946 33.292 13.091 1.00 74.44 206 ARG A O 1
ATOM 1559 N N . PRO A 1 207 ? 17.231 34.982 13.861 1.00 68.44 207 PRO A N 1
ATOM 1560 C CA . PRO A 1 207 ? 16.363 36.026 13.330 1.00 68.44 207 PRO A CA 1
ATOM 1561 C C . PRO A 1 207 ? 16.358 35.957 11.800 1.00 68.44 207 PRO A C 1
ATOM 1563 O O . PRO A 1 207 ? 17.380 35.639 11.191 1.00 68.44 207 PRO A O 1
ATOM 1566 N N . VAL A 1 208 ? 15.201 36.216 11.183 1.00 69.38 208 VAL A N 1
ATOM 1567 C CA . VAL A 1 208 ? 15.059 36.184 9.722 1.00 69.38 208 VAL A CA 1
ATOM 1568 C C . VAL A 1 208 ? 15.903 37.321 9.132 1.00 69.38 208 VAL A C 1
ATOM 1570 O O . VAL A 1 208 ? 15.626 38.478 9.439 1.00 69.38 208 VAL A O 1
ATOM 1573 N N . PRO A 1 209 ? 16.937 37.019 8.329 1.00 70.62 209 PRO A N 1
ATOM 1574 C CA . PRO A 1 209 ? 17.783 38.045 7.729 1.00 70.62 209 PRO A CA 1
ATOM 1575 C C . PRO A 1 209 ? 17.029 38.794 6.624 1.00 70.62 209 PRO A C 1
ATOM 1577 O O . PRO A 1 209 ? 16.355 38.173 5.800 1.00 70.62 209 PRO A O 1
ATOM 1580 N N . GLU A 1 210 ? 17.161 40.119 6.601 1.00 70.56 210 GLU A N 1
ATOM 1581 C CA . GLU A 1 210 ? 16.638 40.975 5.534 1.00 70.56 210 GLU A CA 1
ATOM 1582 C C . GLU A 1 210 ? 17.625 41.015 4.359 1.00 70.56 210 GLU A C 1
ATOM 1584 O O . GLU A 1 210 ? 18.838 41.094 4.552 1.00 70.56 210 GLU A O 1
ATOM 1589 N N . TYR A 1 211 ? 17.111 40.948 3.132 1.00 73.44 211 TYR A N 1
ATOM 1590 C CA . TYR A 1 211 ? 17.898 41.042 1.901 1.00 73.44 211 TYR A CA 1
ATOM 1591 C C . TYR A 1 211 ? 17.135 41.888 0.881 1.00 73.44 211 TYR A C 1
ATOM 1593 O O . TYR A 1 211 ? 15.926 41.734 0.705 1.00 73.44 211 TYR A O 1
ATOM 1601 N N . ALA A 1 212 ? 17.854 42.792 0.214 1.00 61.00 212 ALA A N 1
ATOM 1602 C CA . ALA A 1 212 ? 17.281 43.745 -0.735 1.00 61.00 212 ALA A CA 1
ATOM 1603 C C . ALA A 1 212 ? 17.397 43.275 -2.194 1.00 61.00 212 ALA A C 1
ATOM 1605 O O . ALA A 1 212 ? 16.663 43.755 -3.057 1.00 61.00 212 ALA A O 1
ATOM 1606 N N . THR A 1 213 ? 18.291 42.322 -2.479 1.00 73.25 213 THR A N 1
ATOM 1607 C CA . THR A 1 213 ? 18.546 41.822 -3.835 1.00 73.25 213 THR A CA 1
ATOM 1608 C C . THR A 1 213 ? 18.432 40.297 -3.924 1.00 73.25 213 THR A C 1
ATOM 1610 O O . THR A 1 213 ? 18.501 39.571 -2.930 1.00 73.25 213 THR A O 1
ATOM 1613 N N . LEU A 1 214 ? 18.228 39.786 -5.141 1.00 70.94 214 LEU A N 1
ATOM 1614 C CA . LEU A 1 214 ? 18.098 38.348 -5.407 1.00 70.94 214 LEU A CA 1
ATOM 1615 C C . LEU A 1 214 ? 19.416 37.600 -5.143 1.00 70.94 214 LEU A C 1
ATOM 1617 O O . LEU A 1 214 ? 19.400 36.467 -4.656 1.00 70.94 214 LEU A O 1
ATOM 1621 N N . GLU A 1 215 ? 20.550 38.236 -5.434 1.00 72.12 215 GLU A N 1
ATOM 1622 C CA . GLU A 1 215 ? 21.880 37.678 -5.173 1.00 72.12 215 GLU A CA 1
ATOM 1623 C C . GLU A 1 215 ? 22.146 37.555 -3.669 1.00 72.12 215 GLU A C 1
ATOM 1625 O O . GLU A 1 215 ? 22.576 36.487 -3.221 1.00 72.12 215 GLU A O 1
ATOM 1630 N N . ASP A 1 216 ? 21.756 38.565 -2.884 1.00 73.00 216 ASP A N 1
ATOM 1631 C CA . ASP A 1 216 ? 21.825 38.512 -1.420 1.00 73.00 216 ASP A CA 1
ATOM 1632 C C . ASP A 1 216 ? 20.953 37.380 -0.866 1.00 73.00 216 ASP A C 1
ATOM 1634 O O . ASP A 1 216 ? 21.435 36.561 -0.084 1.00 73.00 216 ASP A O 1
ATOM 1638 N N . ALA A 1 217 ? 19.709 37.241 -1.345 1.00 70.31 217 ALA A N 1
ATOM 1639 C CA . ALA A 1 217 ? 18.803 36.169 -0.920 1.00 70.31 217 ALA A CA 1
ATOM 1640 C C . ALA A 1 217 ? 19.409 34.770 -1.150 1.00 70.31 217 ALA A C 1
ATOM 1642 O O . ALA A 1 217 ? 19.351 33.891 -0.284 1.00 70.31 217 ALA A O 1
ATOM 1643 N N . ARG A 1 218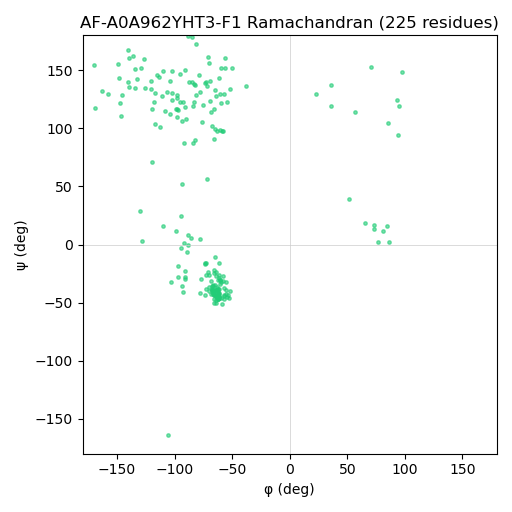 ? 20.038 34.552 -2.314 1.00 75.94 218 ARG A N 1
ATOM 1644 C CA . ARG A 1 218 ? 20.702 33.278 -2.640 1.00 75.94 218 ARG A CA 1
ATOM 1645 C C . ARG A 1 218 ? 21.931 33.030 -1.768 1.00 75.94 218 ARG A C 1
ATOM 1647 O O . ARG A 1 218 ? 22.148 31.893 -1.342 1.00 75.94 218 ARG A O 1
ATOM 1654 N N . HIS A 1 219 ? 22.719 34.065 -1.485 1.00 75.62 219 HIS A N 1
ATOM 1655 C CA . HIS A 1 219 ? 23.884 33.944 -0.614 1.00 75.62 219 HIS A CA 1
ATOM 1656 C C . HIS A 1 219 ? 23.477 33.617 0.831 1.00 75.62 219 HIS A C 1
ATOM 1658 O O . HIS A 1 219 ? 24.028 32.696 1.439 1.00 75.62 219 HIS A O 1
ATOM 1664 N N . THR A 1 220 ? 22.444 34.285 1.348 1.00 72.69 220 THR A N 1
ATOM 1665 C CA . THR A 1 220 ? 21.875 34.027 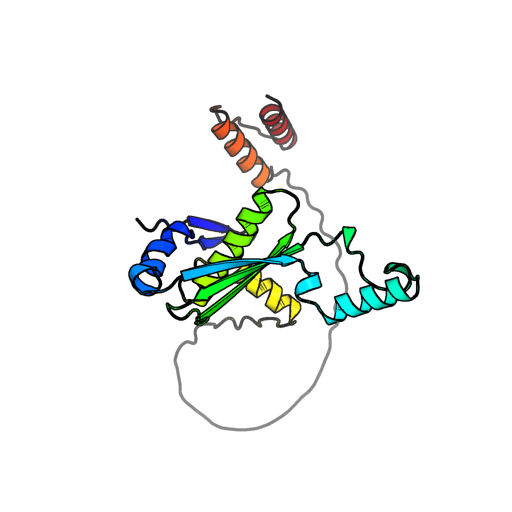2.675 1.00 72.69 220 THR A CA 1
ATOM 1666 C C . THR A 1 220 ? 21.311 32.611 2.795 1.00 72.69 220 THR A C 1
ATOM 1668 O O . THR A 1 220 ? 21.559 31.934 3.794 1.00 72.69 220 THR A O 1
ATOM 1671 N N . LEU A 1 221 ? 20.621 32.117 1.760 1.00 76.12 221 LEU A N 1
ATOM 1672 C CA . LEU A 1 221 ? 20.156 30.729 1.708 1.00 76.12 221 LEU A CA 1
ATOM 1673 C C . LEU A 1 221 ? 21.331 29.744 1.799 1.00 76.12 221 LEU A C 1
ATOM 1675 O O . LEU A 1 221 ? 21.289 28.801 2.588 1.00 76.12 221 LEU A O 1
ATOM 1679 N N . LYS A 1 222 ? 22.408 29.986 1.042 1.00 78.38 222 LYS A N 1
ATOM 1680 C CA . LYS A 1 222 ? 23.600 29.127 1.041 1.00 78.38 222 LYS A CA 1
ATOM 1681 C C . LYS A 1 222 ? 24.306 29.120 2.401 1.00 78.38 222 LYS A C 1
ATOM 1683 O O . LYS A 1 222 ? 24.682 28.054 2.882 1.00 78.38 222 LYS A O 1
ATOM 1688 N N . GLN A 1 223 ? 24.428 30.274 3.057 1.00 75.38 223 GLN A N 1
ATOM 1689 C CA . GLN A 1 223 ? 24.989 30.364 4.410 1.00 75.38 223 GLN A CA 1
ATOM 1690 C C . GLN A 1 223 ? 24.131 29.627 5.449 1.00 75.38 223 GLN A C 1
ATOM 1692 O O . GLN A 1 223 ? 24.674 28.945 6.317 1.00 75.38 223 GLN A O 1
ATOM 1697 N N . LEU A 1 224 ? 22.801 29.705 5.337 1.00 71.38 224 LEU A N 1
ATOM 1698 C CA . LEU A 1 224 ? 21.879 28.978 6.213 1.00 71.38 224 LEU A CA 1
ATOM 1699 C C . LEU A 1 224 ? 21.836 27.469 5.939 1.00 71.38 224 LEU A C 1
ATOM 1701 O O . LEU A 1 224 ? 21.352 26.739 6.797 1.00 71.38 224 LEU A O 1
ATOM 1705 N N . MET A 1 225 ? 22.327 26.983 4.796 1.00 71.19 225 MET A N 1
ATOM 1706 C CA . MET A 1 225 ? 22.403 25.547 4.488 1.00 71.19 225 MET A CA 1
ATOM 1707 C C . MET A 1 225 ? 23.725 24.894 4.912 1.00 71.19 225 MET A C 1
ATOM 1709 O O . MET A 1 225 ? 23.718 23.707 5.222 1.00 71.19 225 MET A O 1
ATOM 1713 N N . VAL A 1 226 ? 24.834 25.643 4.921 1.00 66.12 226 VAL A N 1
ATOM 1714 C CA . VAL A 1 226 ? 26.183 25.113 5.212 1.00 66.12 226 VAL A CA 1
ATOM 1715 C C . VAL A 1 226 ? 26.556 25.185 6.702 1.00 66.12 226 VAL A C 1
ATOM 1717 O O . VAL A 1 226 ? 27.349 24.367 7.158 1.00 66.12 226 VAL A O 1
ATOM 1720 N N . ALA A 1 227 ? 26.003 26.144 7.454 1.00 52.12 227 ALA A N 1
ATOM 1721 C CA . ALA A 1 227 ? 26.208 26.285 8.905 1.00 52.12 227 ALA A CA 1
ATOM 1722 C C . ALA A 1 227 ? 25.311 25.353 9.725 1.00 52.12 227 ALA A C 1
ATOM 1724 O O . ALA A 1 227 ? 25.622 25.093 10.903 1.00 52.12 227 ALA A O 1
#

Secondary structure (DSSP, 8-state):
---PEEEE-TTS-EEEE--HHHHHHHHHHHHSGGGT-EEEEEEEETTTT-HHHHHHHHHHHHTT--GGGGT---TTT--EEEEEEEEE-TT--EEEEEEEEEE-SSHHHHHHHHHHHHHHHHHHTT---S--HHHHHHHHHHTT----------PPP------------------------------PPPHHHHHHHHHHHHHTT-PPPP-SSHHHHHHHHHHHHH-